Protein AF-A0A945HT74-F1 (afdb_monomer)

Mean predicted aligned error: 8.98 Å

Foldseek 3Di:
DDDDDDPPPPPPPPPPVQFDFAFQWDDDDAQDKDKDKDWDWDDPDPFKTKIKIWIKIKTFHDDDPFKTKIKMATPWIKMWMQGPNDTAIETLPDDPVRHDPRNVVVCVQCVVRRVKIWIWMAGRQLDIDTPDIPPDHPPNVVVVNPPSPGGTDPDTDGQQDKDWDWDADPNDIDIDIDGRHDDDPPPD

Nearest PDB structures (foldseek):
  8jyw-assembly1_A  TM=5.758E-01  e=4.323E+00  Trichoplax adhaerens
  1izn-assembly1_B  TM=3.746E-01  e=1.255E+00  Gallus gallus
  7dsa-assembly1_B  TM=3.299E-01  e=7.327E-01  Gallus gallus
  8xua-assembly2_D  TM=1.869E-01  e=7.014E+00  Vibrio harveyi
  8axl-assembly1_A  TM=2.339E-01  e=7.402E+00  Shigella flexneri

Structure (mmCIF, N/CA/C/O backbone):
data_AF-A0A945HT74-F1
#
_entry.id   AF-A0A945HT74-F1
#
loop_
_atom_site.group_PDB
_atom_site.id
_atom_site.type_symbol
_atom_site.label_atom_id
_atom_site.label_alt_id
_atom_site.label_comp_id
_atom_site.label_asym_id
_atom_site.label_entity_id
_atom_site.label_seq_id
_atom_site.pdbx_PDB_ins_code
_atom_site.Cartn_x
_atom_site.Cartn_y
_atom_site.Cartn_z
_atom_site.occupancy
_atom_site.B_iso_or_equiv
_atom_site.auth_seq_id
_atom_site.auth_comp_id
_atom_site.auth_asym_id
_atom_site.auth_atom_id
_atom_site.pdbx_PDB_model_num
ATOM 1 N N . MET A 1 1 ? -68.944 -34.086 20.004 1.00 37.31 1 MET A N 1
ATOM 2 C CA . MET A 1 1 ? -67.742 -34.567 19.289 1.00 37.31 1 MET A CA 1
ATOM 3 C C . MET A 1 1 ? -67.175 -33.409 18.486 1.00 37.31 1 MET A C 1
ATOM 5 O O . MET A 1 1 ? -67.959 -32.816 17.770 1.00 37.31 1 MET A O 1
ATOM 9 N N . LYS A 1 2 ? -65.861 -33.147 18.611 1.00 38.16 2 LYS A N 1
ATOM 10 C CA . LYS A 1 2 ? -64.926 -32.766 17.524 1.00 38.16 2 LYS A CA 1
ATOM 11 C C . LYS A 1 2 ? -65.360 -31.583 16.616 1.00 38.16 2 LYS A C 1
ATOM 13 O O . LYS A 1 2 ? -66.299 -31.730 15.861 1.00 38.16 2 LYS A O 1
ATOM 18 N N . LYS A 1 3 ? -64.675 -30.442 16.514 1.00 40.59 3 LYS A N 1
ATOM 19 C CA . LYS A 1 3 ? -63.269 -30.095 16.767 1.00 40.59 3 LYS A CA 1
ATOM 20 C C . LYS A 1 3 ? -63.119 -28.563 16.764 1.00 40.59 3 LYS A C 1
ATOM 22 O O . LYS A 1 3 ? -63.794 -27.875 16.008 1.00 40.59 3 LYS A O 1
ATOM 27 N N . LEU A 1 4 ? -62.176 -28.106 17.586 1.00 51.66 4 LEU A N 1
ATOM 28 C CA . LEU A 1 4 ? -61.439 -26.843 17.519 1.00 51.66 4 LEU A CA 1
ATOM 29 C C . LEU A 1 4 ? -61.101 -26.419 16.076 1.00 51.66 4 LEU A C 1
ATOM 31 O O . LEU A 1 4 ? -60.563 -27.239 15.334 1.00 51.66 4 LEU A O 1
ATOM 35 N N . VAL A 1 5 ? -61.231 -25.128 15.762 1.00 48.81 5 VAL A N 1
ATOM 36 C CA . VAL A 1 5 ? -60.270 -24.445 14.879 1.00 48.81 5 VAL A CA 1
ATOM 37 C C . VAL A 1 5 ? -59.901 -23.118 15.537 1.00 48.81 5 VAL A C 1
ATOM 39 O O . VAL A 1 5 ? -60.590 -22.111 15.412 1.00 48.81 5 VAL A O 1
ATOM 42 N N . LEU A 1 6 ? -58.829 -23.178 16.324 1.00 46.97 6 LEU A N 1
ATOM 43 C CA . LEU A 1 6 ? -58.144 -22.034 16.909 1.00 46.97 6 LEU A CA 1
ATOM 44 C C . LEU A 1 6 ? -57.333 -21.375 15.784 1.00 46.97 6 LEU A C 1
ATOM 46 O O . LEU A 1 6 ? -56.492 -22.033 15.170 1.00 46.97 6 LEU A O 1
ATOM 50 N N . PHE A 1 7 ? -57.599 -20.105 15.491 1.00 40.34 7 PHE A N 1
ATOM 51 C CA . PHE A 1 7 ? -56.846 -19.330 14.508 1.00 40.34 7 PHE A CA 1
ATOM 52 C C . PHE A 1 7 ? -55.477 -18.981 15.120 1.00 40.34 7 PHE A C 1
ATOM 54 O O . PHE A 1 7 ? -55.330 -17.985 15.823 1.00 40.34 7 PHE A O 1
ATOM 61 N N . PHE A 1 8 ? -54.482 -19.851 14.931 1.00 43.19 8 PHE A N 1
ATOM 62 C CA . PHE A 1 8 ? -53.093 -19.562 15.287 1.00 43.19 8 PHE A CA 1
ATOM 63 C C . PHE A 1 8 ? -52.530 -18.570 14.264 1.00 43.19 8 PHE A C 1
ATOM 65 O O . PHE A 1 8 ? -52.116 -18.949 13.170 1.00 43.19 8 PHE A O 1
ATOM 72 N N . LEU A 1 9 ? -52.523 -17.287 14.624 1.00 39.28 9 LEU A N 1
ATOM 73 C CA . LEU A 1 9 ? -51.720 -16.274 13.951 1.00 39.28 9 LEU A CA 1
ATOM 74 C C . LEU A 1 9 ? -50.247 -16.570 14.279 1.00 39.28 9 LEU A C 1
ATOM 76 O O . LEU A 1 9 ? -49.724 -16.134 15.303 1.00 39.28 9 LEU A O 1
ATOM 80 N N . VAL A 1 10 ? -49.591 -17.383 13.449 1.00 42.53 10 VAL A N 1
ATOM 81 C CA . VAL A 1 10 ? -48.144 -17.600 13.529 1.00 42.53 10 VAL A CA 1
ATOM 82 C C . VAL A 1 10 ? -47.480 -16.311 13.057 1.00 42.53 10 VAL A C 1
ATOM 84 O O . VAL A 1 10 ? -47.273 -16.099 11.866 1.00 42.53 10 VAL A O 1
ATOM 87 N N . ILE A 1 11 ? -47.178 -15.420 13.999 1.00 47.66 11 ILE A N 1
ATOM 88 C CA . ILE A 1 11 ? -46.214 -14.348 13.777 1.00 47.66 11 ILE A CA 1
ATOM 89 C C . ILE A 1 11 ? -44.865 -15.055 13.663 1.00 47.66 11 ILE A C 1
ATOM 91 O O . ILE A 1 11 ? -44.203 -15.329 14.662 1.00 47.66 11 ILE A O 1
ATOM 95 N N . SER A 1 12 ? -44.473 -15.416 12.442 1.00 48.34 12 SER A N 1
ATOM 96 C CA . SER A 1 12 ? -43.083 -15.733 12.145 1.00 48.34 12 SER A CA 1
ATOM 97 C C . SER A 1 12 ? -42.302 -14.437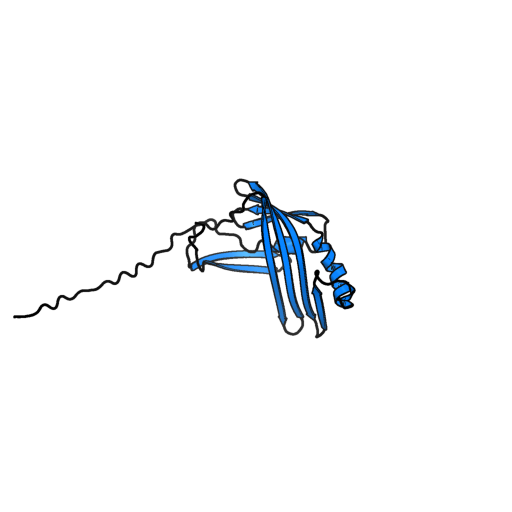 12.330 1.00 48.34 12 SER A C 1
ATOM 99 O O . SER A 1 12 ? -42.180 -13.628 11.408 1.00 48.34 12 SER A O 1
ATOM 101 N N . VAL A 1 13 ? -41.838 -14.204 13.558 1.00 48.16 13 VAL A N 1
ATOM 102 C CA . VAL A 1 13 ? -40.804 -13.219 13.838 1.00 48.16 13 VAL A CA 1
ATOM 103 C C . VAL A 1 13 ? -39.598 -13.707 13.053 1.00 48.16 13 VAL A C 1
ATOM 105 O O . VAL A 1 13 ? -38.878 -14.603 13.485 1.00 48.16 13 VAL A O 1
ATOM 108 N N . ASN A 1 14 ? -39.411 -13.162 11.853 1.00 43.56 14 ASN A N 1
ATOM 109 C CA . ASN A 1 14 ? -38.101 -13.158 11.239 1.00 43.56 14 ASN A CA 1
ATOM 110 C C . ASN A 1 14 ? -37.249 -12.358 12.218 1.00 43.56 14 ASN A C 1
ATOM 112 O O . ASN A 1 14 ? -37.288 -11.130 12.218 1.00 43.56 14 ASN A O 1
ATOM 116 N N . MET A 1 15 ? -36.556 -13.049 13.124 1.00 41.06 15 MET A N 1
ATOM 117 C CA . MET A 1 15 ? -35.441 -12.472 13.851 1.00 41.06 15 MET A CA 1
ATOM 118 C C . MET A 1 15 ? -34.372 -12.209 12.796 1.00 41.06 15 MET A C 1
ATOM 120 O O . MET A 1 15 ? -33.432 -12.979 12.626 1.00 41.06 15 MET A O 1
ATOM 124 N N . SER A 1 16 ? -34.555 -11.136 12.028 1.00 43.69 16 SER A N 1
ATOM 125 C CA . SER A 1 16 ? -33.459 -10.434 11.399 1.00 43.69 16 SER A CA 1
ATOM 126 C C . SER A 1 16 ? -32.566 -10.044 12.560 1.00 43.69 16 SER A C 1
ATOM 128 O O . SER A 1 16 ? -32.866 -9.094 13.283 1.00 43.69 16 SER A O 1
ATOM 130 N N . VAL A 1 17 ? -31.555 -10.868 12.825 1.00 51.81 17 VAL A N 1
ATOM 131 C CA . VAL A 1 17 ? -30.496 -10.567 13.777 1.00 51.81 17 VAL A CA 1
ATOM 132 C C . VAL A 1 17 ? -29.912 -9.264 13.255 1.00 51.81 17 VAL A C 1
ATOM 134 O O . VAL A 1 17 ? -29.219 -9.259 12.240 1.00 51.81 17 VAL A O 1
ATOM 137 N N . ALA A 1 18 ? -30.331 -8.139 13.833 1.00 56.50 18 ALA A N 1
ATOM 138 C CA . ALA A 1 18 ? -29.793 -6.844 13.479 1.00 56.50 18 ALA A CA 1
ATOM 139 C C . ALA A 1 18 ? -28.322 -6.935 13.856 1.00 56.50 18 ALA A C 1
ATOM 141 O O . ALA A 1 18 ? -27.992 -6.987 15.038 1.00 56.50 18 ALA A O 1
ATOM 142 N N . GLN A 1 19 ? -27.464 -7.104 12.851 1.00 63.03 19 GLN A N 1
ATOM 143 C CA . GLN A 1 19 ? -26.039 -7.211 13.082 1.00 63.03 19 GLN A CA 1
ATOM 144 C C . GLN A 1 19 ? -25.611 -5.950 13.827 1.00 63.03 19 GLN A C 1
ATOM 146 O O . GLN A 1 19 ? -25.895 -4.839 13.369 1.00 63.03 19 GLN A O 1
ATOM 151 N N . GLU A 1 20 ? -25.040 -6.142 15.018 1.00 77.44 20 GLU A N 1
ATOM 152 C CA . GLU A 1 20 ? -24.629 -5.049 15.892 1.00 77.44 20 GLU A CA 1
ATOM 153 C C . GLU A 1 20 ? -23.702 -4.107 15.123 1.00 77.44 20 GLU A C 1
ATOM 155 O O . GLU A 1 20 ? -22.895 -4.541 14.297 1.00 77.44 20 GLU A O 1
ATOM 160 N N . ALA A 1 21 ? -23.876 -2.805 15.343 1.00 88.69 21 ALA A N 1
ATOM 161 C CA . ALA A 1 21 ? -23.014 -1.813 14.726 1.00 88.69 21 ALA A CA 1
ATOM 162 C C . ALA A 1 21 ? -21.603 -1.932 15.320 1.00 88.69 21 ALA A C 1
ATOM 164 O O . ALA A 1 21 ? -21.455 -2.054 16.535 1.00 88.69 21 ALA A O 1
ATOM 165 N N . VAL A 1 22 ? -20.579 -1.868 14.472 1.00 91.19 22 VAL A N 1
ATOM 166 C CA . VAL A 1 22 ? -19.170 -2.024 14.862 1.00 91.19 22 VAL A CA 1
ATOM 167 C C . VAL A 1 22 ? -18.334 -0.845 14.383 1.00 91.19 22 VAL A C 1
ATOM 169 O O . VAL A 1 22 ? -18.656 -0.202 13.382 1.00 91.19 22 VAL A O 1
ATOM 172 N N . LEU A 1 23 ? -17.236 -0.567 15.081 1.00 93.12 23 LEU A N 1
ATOM 173 C CA . LEU A 1 23 ? -16.225 0.377 14.613 1.00 93.12 23 LEU A CA 1
ATOM 174 C C . LEU A 1 23 ? -15.276 -0.340 13.650 1.00 93.12 23 LEU A C 1
ATOM 176 O O . LEU A 1 23 ? -14.660 -1.334 14.018 1.00 93.12 23 LEU A O 1
ATOM 180 N N . LEU A 1 24 ? -15.135 0.178 12.430 1.00 91.50 24 LEU A N 1
ATOM 181 C CA . LEU A 1 24 ? -14.124 -0.306 11.490 1.00 91.50 24 LEU A CA 1
ATOM 182 C C . LEU A 1 24 ? -12.813 0.431 11.740 1.00 91.50 24 LEU A C 1
ATOM 184 O O . LEU A 1 24 ? -12.764 1.655 11.607 1.00 91.50 24 LEU A O 1
ATOM 188 N N . ARG A 1 25 ? -11.768 -0.298 12.121 1.00 92.38 25 ARG A N 1
ATOM 189 C CA . ARG A 1 25 ? -10.428 0.243 12.360 1.00 92.38 25 ARG A CA 1
ATOM 190 C C . ARG A 1 25 ? -9.387 -0.700 11.780 1.00 92.38 25 ARG A C 1
ATOM 192 O O . ARG A 1 25 ? -9.574 -1.916 11.805 1.00 92.38 25 ARG A O 1
ATOM 199 N N . LEU A 1 26 ? -8.286 -0.137 11.297 1.00 91.88 26 LEU A N 1
ATOM 200 C CA . LEU A 1 26 ? -7.065 -0.912 11.118 1.00 91.88 26 LEU A CA 1
ATOM 201 C C . LEU A 1 26 ? -6.592 -1.388 12.493 1.00 91.88 26 LEU A C 1
ATOM 203 O O . LEU A 1 26 ? -6.678 -0.648 13.470 1.00 91.88 26 LEU A O 1
ATOM 207 N N . ASN A 1 27 ? -6.118 -2.628 12.547 1.00 92.19 27 ASN A N 1
ATOM 208 C CA . ASN A 1 27 ? -5.603 -3.261 13.754 1.00 92.19 27 ASN A CA 1
ATOM 209 C C . ASN A 1 27 ? -4.281 -3.960 13.425 1.00 92.19 27 ASN A C 1
ATOM 211 O O . ASN A 1 27 ? -4.198 -5.186 13.395 1.00 92.19 27 ASN A O 1
ATOM 215 N N . TYR A 1 28 ? -3.276 -3.166 13.057 1.00 92.94 28 TYR A N 1
ATOM 216 C CA . TYR A 1 28 ? -1.972 -3.700 12.688 1.00 92.94 28 TYR A CA 1
ATOM 217 C C . TYR A 1 28 ? -1.153 -4.105 13.911 1.00 92.94 28 TYR A C 1
ATOM 219 O O . TYR A 1 28 ? -1.107 -3.397 14.919 1.00 92.94 28 TYR A O 1
ATOM 227 N N . GLU A 1 29 ? -0.472 -5.240 13.791 1.00 94.06 29 GLU A N 1
ATOM 228 C CA . GLU A 1 29 ? 0.400 -5.777 14.828 1.00 94.06 29 GLU A CA 1
ATOM 229 C C . GLU A 1 29 ? 1.825 -5.235 14.689 1.00 94.06 29 GLU A C 1
ATOM 231 O O . GLU A 1 29 ? 2.331 -5.005 13.590 1.00 94.06 29 GLU A O 1
ATOM 236 N N . ASN A 1 30 ? 2.501 -5.042 15.821 1.00 93.44 30 ASN A N 1
ATOM 237 C CA . ASN A 1 30 ? 3.865 -4.527 15.825 1.00 93.44 30 ASN A CA 1
ATOM 238 C C . ASN A 1 30 ? 4.852 -5.559 15.259 1.00 93.44 30 ASN A C 1
ATOM 240 O O . ASN A 1 30 ? 4.826 -6.718 15.672 1.00 93.44 30 ASN A O 1
ATOM 244 N N . ASN A 1 31 ? 5.765 -5.127 14.386 1.00 93.94 31 ASN A N 1
ATOM 245 C CA . ASN A 1 31 ? 6.705 -5.971 13.635 1.00 93.94 31 ASN A CA 1
ATOM 246 C C . ASN A 1 31 ? 6.042 -6.992 12.692 1.00 93.94 31 ASN A C 1
ATOM 248 O O . ASN A 1 31 ? 6.716 -7.899 12.199 1.00 93.94 31 ASN A O 1
ATOM 252 N N . ALA A 1 32 ? 4.738 -6.873 12.430 1.00 96.56 32 ALA A N 1
ATOM 253 C CA . ALA A 1 32 ? 4.084 -7.687 11.419 1.00 96.56 32 ALA A CA 1
ATOM 254 C C . ALA A 1 32 ? 4.408 -7.169 10.014 1.00 96.56 32 ALA A C 1
ATOM 256 O O . ALA A 1 32 ? 4.608 -5.971 9.796 1.00 96.56 32 ALA A O 1
ATOM 257 N N . THR A 1 33 ? 4.446 -8.092 9.056 1.00 96.62 33 THR A N 1
ATOM 258 C CA . THR A 1 33 ? 4.591 -7.782 7.632 1.00 96.62 33 THR A CA 1
ATOM 259 C C . THR A 1 33 ? 3.335 -8.215 6.895 1.00 96.62 33 THR A C 1
ATOM 261 O O . THR A 1 33 ? 2.888 -9.353 7.034 1.00 96.62 33 THR A O 1
ATOM 264 N N . TYR A 1 34 ? 2.779 -7.307 6.100 1.00 94.06 34 TYR A N 1
ATOM 265 C CA . TYR A 1 34 ? 1.585 -7.526 5.296 1.00 94.06 34 TYR A CA 1
ATOM 266 C C . TYR A 1 34 ? 1.949 -7.436 3.817 1.00 94.06 34 TYR A C 1
ATOM 268 O O . TYR A 1 34 ? 2.451 -6.412 3.351 1.00 94.06 34 TYR A O 1
ATOM 276 N N . SER A 1 35 ? 1.671 -8.499 3.066 1.00 94.12 35 SER A N 1
ATOM 277 C CA . SER A 1 35 ? 1.806 -8.490 1.610 1.00 94.12 35 SER A CA 1
ATOM 278 C C . SER A 1 35 ? 0.540 -7.920 0.980 1.00 94.12 35 SER A C 1
ATOM 280 O O . SER A 1 35 ? -0.569 -8.361 1.283 1.00 94.12 35 SER A O 1
ATOM 282 N N . THR A 1 36 ? 0.702 -6.955 0.083 1.00 89.56 36 THR A N 1
ATOM 283 C CA . THR A 1 36 ? -0.398 -6.327 -0.651 1.00 89.56 36 THR A CA 1
ATOM 284 C C . THR A 1 36 ? -0.151 -6.463 -2.141 1.00 89.56 36 THR A C 1
ATOM 286 O O . THR A 1 36 ? 0.960 -6.244 -2.609 1.00 89.56 36 THR A O 1
ATOM 289 N N . LYS A 1 37 ? -1.201 -6.789 -2.894 1.00 92.12 37 LYS A N 1
ATOM 290 C CA . LYS A 1 37 ? -1.187 -6.764 -4.354 1.00 92.12 37 LYS A CA 1
ATOM 291 C C . LYS A 1 37 ? -2.153 -5.698 -4.842 1.00 92.12 37 LYS A C 1
ATOM 293 O O . LYS A 1 37 ? -3.350 -5.779 -4.572 1.00 92.12 37 LYS A O 1
ATOM 298 N N . MET A 1 38 ? -1.635 -4.715 -5.563 1.00 88.88 38 MET A N 1
ATOM 299 C CA . MET A 1 38 ? -2.422 -3.677 -6.212 1.00 88.88 38 MET A CA 1
ATOM 300 C C . MET A 1 38 ? -2.487 -3.966 -7.707 1.00 88.88 38 MET A C 1
ATOM 302 O O . MET A 1 38 ? -1.455 -4.133 -8.350 1.00 88.88 38 MET A O 1
ATOM 306 N N . ILE A 1 39 ? -3.700 -4.023 -8.253 1.00 90.75 39 ILE A N 1
ATOM 307 C CA . ILE A 1 39 ? -3.940 -4.143 -9.692 1.00 90.75 39 ILE A CA 1
ATOM 308 C C . ILE A 1 39 ? -4.678 -2.884 -10.129 1.00 90.75 39 ILE A C 1
ATOM 310 O O . ILE A 1 39 ? -5.753 -2.581 -9.610 1.00 90.75 39 ILE A O 1
ATOM 314 N N . VAL A 1 40 ? -4.092 -2.149 -11.066 1.00 87.12 40 VAL A N 1
ATOM 315 C CA . VAL A 1 40 ? -4.675 -0.951 -11.666 1.00 87.12 40 VAL A CA 1
ATOM 316 C C . VAL A 1 40 ? -4.948 -1.255 -13.127 1.00 87.12 40 VAL A C 1
ATOM 318 O O . VAL A 1 40 ? -4.019 -1.495 -13.891 1.00 87.12 40 VAL A O 1
ATOM 321 N N . SER A 1 41 ? -6.219 -1.228 -13.512 1.00 90.44 41 SER A N 1
ATOM 322 C CA . SER A 1 41 ? -6.647 -1.361 -14.901 1.00 90.44 41 SER A CA 1
ATOM 323 C C . SER A 1 41 ? -7.282 -0.049 -15.345 1.00 90.44 41 SER A C 1
ATOM 325 O O . SER A 1 41 ? -8.144 0.497 -14.652 1.00 90.44 41 SER A O 1
ATOM 327 N N . GLN A 1 42 ? -6.813 0.487 -16.467 1.00 86.44 42 GLN A N 1
ATOM 328 C CA . GLN A 1 42 ? -7.299 1.724 -17.063 1.00 86.44 42 GLN A CA 1
ATOM 329 C C . GLN A 1 42 ? -7.590 1.503 -18.544 1.00 86.44 42 GLN A C 1
ATOM 331 O O . GLN A 1 42 ? -6.716 1.109 -19.312 1.00 86.44 42 GLN A O 1
ATOM 336 N N . GLU A 1 43 ? -8.817 1.819 -18.943 1.00 87.69 43 GLU A N 1
ATOM 337 C CA . GLU A 1 43 ? -9.296 1.731 -20.320 1.00 87.69 43 GLU A CA 1
ATOM 338 C C . GLU A 1 43 ? -9.693 3.135 -20.790 1.00 87.69 43 GLU A C 1
ATOM 340 O O . GLU A 1 43 ? -10.731 3.668 -20.395 1.00 87.69 43 GLU A O 1
ATOM 345 N N . MET A 1 44 ? -8.867 3.761 -21.633 1.00 84.31 44 MET A N 1
ATOM 346 C CA . MET A 1 44 ? -9.110 5.103 -22.183 1.00 84.31 44 MET A CA 1
ATOM 347 C C . MET A 1 44 ? -9.635 5.032 -23.627 1.00 84.31 44 MET A C 1
ATOM 349 O O . MET A 1 44 ? -9.221 5.784 -24.515 1.00 84.31 44 MET A O 1
ATOM 353 N N . GLY A 1 45 ? -10.570 4.110 -23.868 1.00 79.19 45 GLY A N 1
ATOM 354 C CA . GLY A 1 45 ? -11.160 3.862 -25.183 1.00 79.19 45 GLY A CA 1
ATOM 355 C C . GLY A 1 45 ? -10.164 3.260 -26.179 1.00 79.19 45 GLY A C 1
ATOM 356 O O . GLY A 1 45 ? -9.188 2.623 -25.805 1.00 79.19 45 GLY A O 1
ATOM 357 N N . ALA A 1 46 ? -10.390 3.474 -27.477 1.00 75.44 46 ALA A N 1
ATOM 358 C CA . ALA A 1 46 ? -9.609 2.823 -28.537 1.00 75.44 46 ALA A CA 1
ATOM 359 C C . ALA A 1 46 ? -8.127 3.257 -28.628 1.00 75.44 46 ALA A C 1
ATOM 361 O O . ALA A 1 46 ? -7.390 2.718 -29.451 1.00 75.44 46 ALA A O 1
ATOM 362 N N . MET A 1 47 ? -7.693 4.253 -27.847 1.00 77.31 47 MET A N 1
ATOM 363 C CA . MET A 1 47 ? -6.339 4.811 -27.948 1.00 77.31 47 MET A CA 1
ATOM 364 C C . MET A 1 47 ? -5.338 4.184 -26.979 1.00 77.31 47 MET A C 1
ATOM 366 O O . MET A 1 47 ? -4.156 4.096 -27.326 1.00 77.31 47 MET A O 1
ATOM 370 N N . MET A 1 48 ? -5.787 3.782 -25.787 1.00 86.94 48 MET A N 1
ATOM 371 C CA . MET A 1 48 ? -4.907 3.280 -24.739 1.00 86.94 48 MET A CA 1
ATOM 372 C C . MET A 1 48 ? -5.651 2.361 -23.772 1.00 86.94 48 MET A C 1
ATOM 374 O O . MET A 1 48 ? -6.685 2.750 -23.227 1.00 86.94 48 MET A O 1
ATOM 378 N N . SER A 1 49 ? -5.063 1.201 -23.507 1.00 92.56 49 SER A N 1
ATOM 379 C CA . SER A 1 49 ? -5.355 0.406 -22.318 1.00 92.56 49 SER A CA 1
ATOM 380 C C . SER A 1 49 ? -4.074 0.162 -21.533 1.00 92.56 49 SER A C 1
ATOM 382 O O . SER A 1 49 ? -2.983 0.093 -22.109 1.00 92.56 49 SER A O 1
ATOM 384 N N . MET A 1 50 ? -4.196 0.079 -20.214 1.00 92.75 50 MET A N 1
ATOM 385 C CA . MET A 1 50 ? -3.084 -0.191 -19.316 1.00 92.75 50 MET A CA 1
ATOM 386 C C . MET A 1 50 ? -3.545 -1.094 -18.180 1.00 92.75 50 MET A C 1
ATOM 388 O O . MET A 1 50 ? -4.505 -0.781 -17.479 1.00 92.75 50 MET A O 1
ATOM 392 N N . GLU A 1 51 ? -2.812 -2.174 -17.958 1.00 93.81 51 GLU A N 1
ATOM 393 C CA . GLU A 1 51 ? -2.893 -2.989 -16.758 1.00 93.81 51 GLU A CA 1
ATOM 394 C C . GLU A 1 51 ? -1.548 -2.934 -16.038 1.00 93.81 51 GLU A C 1
ATOM 396 O O . GLU A 1 51 ? -0.494 -3.157 -16.630 1.00 93.81 51 GLU A O 1
ATOM 401 N N . MET A 1 52 ? -1.574 -2.619 -14.749 1.00 92.81 52 MET A N 1
ATOM 402 C CA . MET A 1 52 ? -0.398 -2.564 -13.895 1.00 92.81 52 MET A CA 1
ATOM 403 C C . MET A 1 52 ? -0.642 -3.415 -12.655 1.00 92.81 52 MET A C 1
ATOM 405 O O . MET A 1 52 ? -1.666 -3.263 -11.992 1.00 92.81 52 MET A O 1
ATOM 409 N N . SER A 1 53 ? 0.309 -4.282 -12.316 1.00 94.69 53 SER A N 1
ATOM 410 C CA . SER A 1 53 ? 0.313 -5.042 -11.067 1.00 94.69 53 SER A CA 1
ATOM 411 C C . SER A 1 53 ? 1.526 -4.645 -10.243 1.00 94.69 53 SER A C 1
ATOM 413 O O . SER A 1 53 ? 2.647 -4.619 -10.749 1.00 94.69 53 SER A O 1
ATOM 415 N N . MET A 1 54 ? 1.307 -4.368 -8.965 1.00 93.75 54 MET A N 1
ATOM 416 C CA . MET A 1 54 ? 2.348 -4.041 -7.998 1.00 93.75 54 MET A CA 1
ATOM 417 C C . MET A 1 54 ? 2.154 -4.911 -6.764 1.00 93.75 54 MET A C 1
ATOM 419 O O . MET A 1 54 ? 1.153 -4.782 -6.058 1.00 93.75 54 MET A O 1
ATOM 423 N N . ASP A 1 55 ? 3.115 -5.788 -6.513 1.00 95.31 55 ASP A N 1
ATOM 424 C CA . ASP A 1 55 ? 3.202 -6.534 -5.268 1.00 95.31 55 ASP A CA 1
ATOM 425 C C . ASP A 1 55 ? 4.092 -5.739 -4.308 1.00 95.31 55 ASP A C 1
ATOM 427 O O . ASP A 1 55 ? 5.154 -5.231 -4.683 1.00 95.31 55 ASP A O 1
ATOM 431 N N . MET A 1 56 ? 3.631 -5.595 -3.072 1.00 94.69 56 MET A N 1
ATOM 432 C CA . MET A 1 56 ? 4.250 -4.783 -2.035 1.00 94.69 56 MET A CA 1
ATOM 433 C C . MET A 1 56 ? 4.318 -5.557 -0.725 1.00 94.69 56 MET A C 1
ATOM 435 O O . MET A 1 56 ? 3.427 -6.345 -0.406 1.00 94.69 56 MET A O 1
ATOM 439 N N . GLU A 1 57 ? 5.338 -5.270 0.070 1.00 96.06 57 GLU A N 1
ATOM 440 C CA . GLU A 1 57 ? 5.436 -5.693 1.463 1.00 96.06 57 GLU A CA 1
ATOM 441 C C . GLU A 1 57 ? 5.468 -4.462 2.358 1.00 96.06 57 GLU A C 1
ATOM 443 O O . GLU A 1 57 ? 6.319 -3.589 2.184 1.00 96.06 57 GLU A O 1
ATOM 448 N N . MET A 1 58 ? 4.536 -4.404 3.307 1.00 95.06 58 MET A N 1
ATOM 449 C CA . MET A 1 58 ? 4.460 -3.370 4.331 1.00 95.06 58 MET A CA 1
ATOM 450 C C . MET A 1 58 ? 4.828 -3.971 5.687 1.00 95.06 58 MET A C 1
ATOM 452 O O . MET A 1 58 ? 4.103 -4.808 6.220 1.00 95.06 58 MET A O 1
ATOM 456 N N . GLU A 1 59 ? 5.932 -3.512 6.258 1.00 97.19 59 GLU A N 1
ATOM 457 C CA . GLU A 1 59 ? 6.376 -3.820 7.614 1.00 97.19 59 GLU A CA 1
ATOM 458 C C . GLU A 1 59 ? 5.873 -2.739 8.579 1.00 97.19 59 GLU A C 1
ATOM 460 O O . GLU A 1 59 ? 6.048 -1.545 8.328 1.00 97.19 59 GLU A O 1
ATOM 465 N N . VAL A 1 60 ? 5.272 -3.142 9.697 1.00 97.25 60 VAL A N 1
ATOM 466 C CA . VAL A 1 60 ? 4.870 -2.233 10.779 1.00 97.25 60 VAL A CA 1
ATOM 467 C C . VAL A 1 60 ? 6.027 -2.102 11.755 1.00 97.25 60 VAL A C 1
ATOM 469 O O . VAL A 1 60 ? 6.321 -3.026 12.508 1.00 97.25 60 VAL A O 1
ATOM 472 N N . THR A 1 61 ? 6.686 -0.950 11.756 1.00 97.31 61 THR A N 1
ATOM 473 C CA . THR A 1 61 ? 7.897 -0.716 12.555 1.00 97.31 61 THR A CA 1
ATOM 474 C C . THR A 1 61 ? 7.587 -0.203 13.959 1.00 97.31 61 THR A C 1
ATOM 476 O O . THR A 1 61 ? 8.399 -0.372 14.870 1.00 97.31 61 THR A O 1
ATOM 479 N N . ALA A 1 62 ? 6.418 0.416 14.157 1.00 96.94 62 ALA A N 1
ATOM 480 C CA . ALA A 1 62 ? 5.930 0.791 15.477 1.00 96.94 62 ALA A CA 1
ATOM 481 C C . ALA A 1 62 ? 4.402 0.896 15.518 1.00 96.94 62 ALA A C 1
ATOM 483 O O . ALA A 1 62 ? 3.786 1.523 14.657 1.00 96.94 62 ALA A O 1
ATOM 484 N N . VAL A 1 63 ? 3.802 0.377 16.591 1.00 95.38 63 VAL A N 1
ATOM 485 C CA . VAL A 1 63 ? 2.406 0.646 16.959 1.00 95.38 63 VAL A CA 1
ATOM 486 C C . VAL A 1 63 ? 2.381 1.734 18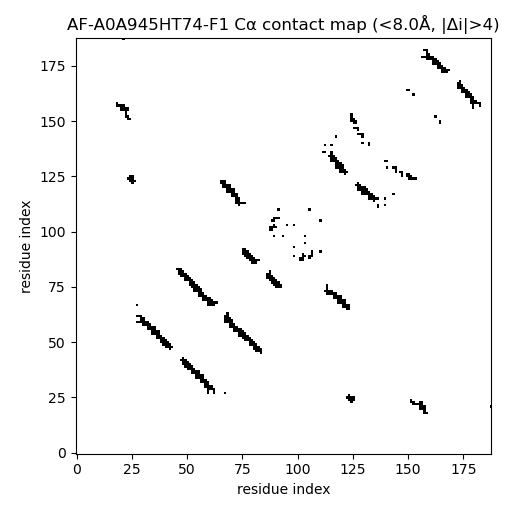.031 1.00 95.38 63 VAL A 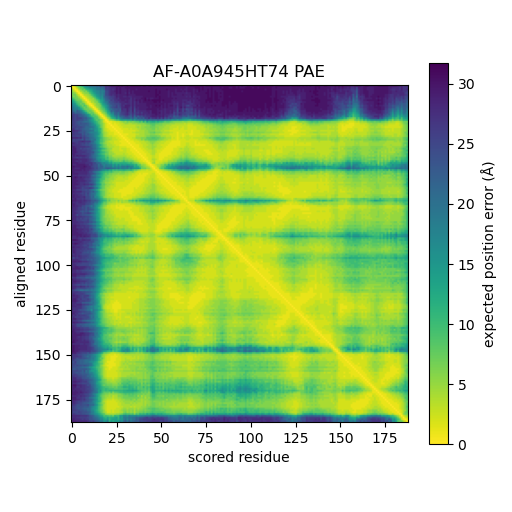C 1
ATOM 488 O O . VAL A 1 63 ? 2.926 1.568 19.123 1.00 95.38 63 VAL A O 1
ATOM 491 N N . LYS A 1 64 ? 1.744 2.858 17.715 1.00 92.50 64 LYS A N 1
ATOM 492 C CA . LYS A 1 64 ? 1.433 3.961 18.631 1.00 92.50 64 LYS A CA 1
ATOM 493 C C . LYS A 1 64 ? -0.080 3.979 18.854 1.00 92.50 64 LYS A C 1
ATOM 495 O O . LYS A 1 64 ? -0.818 3.352 18.108 1.00 92.50 64 LYS A O 1
ATOM 500 N N . ASN A 1 65 ? -0.544 4.727 19.855 1.00 87.94 65 ASN A N 1
ATOM 501 C CA . ASN A 1 65 ? -1.944 4.697 20.301 1.00 87.94 65 ASN A CA 1
ATOM 502 C C . ASN A 1 65 ? -2.979 4.712 19.155 1.00 87.94 65 ASN A C 1
ATOM 504 O O . ASN A 1 65 ? -3.829 3.836 19.088 1.00 87.94 65 ASN A O 1
ATOM 508 N N . GLU A 1 66 ? -2.877 5.674 18.235 1.00 90.62 66 GLU A N 1
ATOM 509 C CA . GLU A 1 66 ? -3.814 5.811 17.106 1.00 90.62 66 GLU A CA 1
ATOM 510 C C . GLU A 1 66 ? -3.134 5.720 15.734 1.00 90.62 66 GLU A C 1
ATOM 512 O O . GLU A 1 66 ? -3.785 5.961 14.719 1.00 90.62 66 GLU A O 1
ATOM 517 N N . ASN A 1 67 ? -1.840 5.385 15.697 1.00 94.56 67 ASN A N 1
ATOM 518 C CA . ASN A 1 67 ? -1.026 5.445 14.487 1.00 94.56 67 ASN A CA 1
ATOM 519 C C . ASN A 1 67 ? -0.028 4.291 14.397 1.00 94.56 67 ASN A C 1
ATOM 521 O O . ASN A 1 67 ? 0.480 3.805 15.405 1.00 94.56 67 ASN A O 1
ATOM 525 N N . TYR A 1 68 ? 0.336 3.951 13.173 1.00 95.56 68 TYR A N 1
ATOM 526 C CA . TYR A 1 68 ? 1.315 2.943 12.817 1.00 95.56 68 TYR A CA 1
ATOM 527 C C . TYR A 1 68 ? 2.436 3.606 12.031 1.00 95.56 68 TYR A C 1
ATOM 529 O O . TYR A 1 68 ? 2.171 4.292 11.045 1.00 95.56 68 TYR A O 1
ATOM 537 N N . ASP A 1 69 ? 3.679 3.399 12.448 1.00 96.81 69 ASP A N 1
ATOM 538 C CA . ASP A 1 69 ? 4.814 3.673 11.575 1.00 96.81 69 ASP A CA 1
ATOM 539 C C . ASP A 1 69 ? 5.048 2.435 10.714 1.00 96.81 69 ASP A C 1
ATOM 541 O O . ASP A 1 69 ? 5.030 1.303 11.207 1.00 96.81 69 ASP A O 1
ATOM 545 N N . THR A 1 70 ? 5.235 2.651 9.419 1.00 95.69 70 THR A N 1
ATOM 546 C CA . THR A 1 70 ? 5.342 1.577 8.436 1.00 95.69 70 THR A CA 1
ATOM 547 C C . THR A 1 70 ? 6.488 1.826 7.474 1.00 95.69 70 THR A C 1
ATOM 549 O O . THR A 1 70 ? 6.883 2.967 7.213 1.00 95.69 70 THR A O 1
ATOM 552 N N . LYS A 1 71 ? 7.005 0.729 6.934 1.00 95.94 71 LYS A N 1
ATOM 553 C CA . LYS A 1 71 ? 7.997 0.693 5.872 1.00 95.94 71 LYS A CA 1
ATOM 554 C C . LYS A 1 71 ? 7.465 -0.201 4.762 1.00 95.94 71 LYS A C 1
ATOM 556 O O . LYS A 1 71 ? 7.272 -1.392 4.977 1.00 95.94 71 LYS A O 1
ATOM 561 N N . THR A 1 72 ? 7.263 0.365 3.582 1.00 95.50 72 THR A N 1
ATOM 562 C CA . THR A 1 72 ? 6.731 -0.354 2.422 1.00 95.50 72 THR A CA 1
ATOM 563 C C . THR A 1 72 ? 7.785 -0.467 1.331 1.00 95.50 72 THR A C 1
ATOM 565 O O . THR A 1 72 ? 8.526 0.484 1.076 1.00 95.50 72 THR A O 1
ATOM 568 N N . LYS A 1 73 ? 7.852 -1.630 0.682 1.00 95.88 73 LYS A N 1
ATOM 569 C CA . LYS A 1 73 ? 8.692 -1.879 -0.494 1.00 95.88 73 LYS A CA 1
ATOM 570 C C . LYS A 1 73 ? 7.886 -2.546 -1.593 1.00 95.88 73 LYS A C 1
ATOM 572 O O . LYS A 1 73 ? 7.036 -3.385 -1.303 1.00 95.88 73 LYS A O 1
ATOM 577 N N . PHE A 1 74 ? 8.209 -2.237 -2.843 1.00 95.12 74 PHE A N 1
ATOM 578 C CA . PHE A 1 74 ? 7.731 -3.012 -3.984 1.00 95.12 74 PHE A CA 1
ATOM 579 C C . PHE A 1 74 ? 8.576 -4.279 -4.126 1.00 95.12 74 PHE A C 1
ATOM 581 O O . PHE A 1 74 ? 9.803 -4.213 -4.144 1.00 95.12 74 PHE A O 1
ATOM 588 N N . THR A 1 75 ? 7.928 -5.434 -4.229 1.00 96.25 75 THR A N 1
ATOM 589 C CA . THR A 1 75 ? 8.595 -6.732 -4.406 1.00 96.25 75 THR A CA 1
ATOM 590 C C . THR A 1 75 ? 8.490 -7.236 -5.838 1.00 96.25 75 THR A C 1
ATOM 592 O O . THR A 1 75 ? 9.410 -7.888 -6.334 1.00 96.25 75 THR A O 1
ATOM 595 N N . LYS A 1 76 ? 7.400 -6.898 -6.534 1.00 96.25 76 LYS A N 1
ATOM 596 C CA . LYS A 1 76 ? 7.217 -7.194 -7.955 1.00 96.25 76 LYS A CA 1
ATOM 597 C C . LYS A 1 76 ? 6.411 -6.093 -8.632 1.00 96.25 76 LYS A C 1
ATOM 599 O O . LYS A 1 76 ? 5.472 -5.554 -8.056 1.00 96.25 76 LYS A O 1
ATOM 604 N N . MET A 1 77 ? 6.754 -5.789 -9.879 1.00 95.19 77 MET A N 1
ATOM 605 C CA . MET A 1 77 ? 5.982 -4.893 -10.732 1.00 95.19 77 MET A CA 1
ATOM 606 C C . MET A 1 77 ? 5.820 -5.502 -12.120 1.00 95.19 77 MET A C 1
ATOM 608 O O . MET A 1 77 ? 6.781 -6.013 -12.696 1.00 95.19 77 MET A O 1
ATOM 612 N N . SER A 1 78 ? 4.620 -5.411 -12.679 1.00 95.31 78 SER A N 1
ATOM 613 C CA . SER A 1 78 ? 4.372 -5.695 -14.088 1.00 95.31 78 SER A CA 1
ATOM 614 C C . SER A 1 78 ? 3.444 -4.654 -14.694 1.00 95.31 78 SER A C 1
ATOM 616 O O . SER A 1 78 ? 2.613 -4.064 -14.004 1.00 95.31 78 SER A O 1
ATOM 618 N N . MET A 1 79 ? 3.602 -4.422 -15.989 1.00 94.56 79 MET A N 1
ATOM 619 C CA . MET A 1 79 ? 2.772 -3.515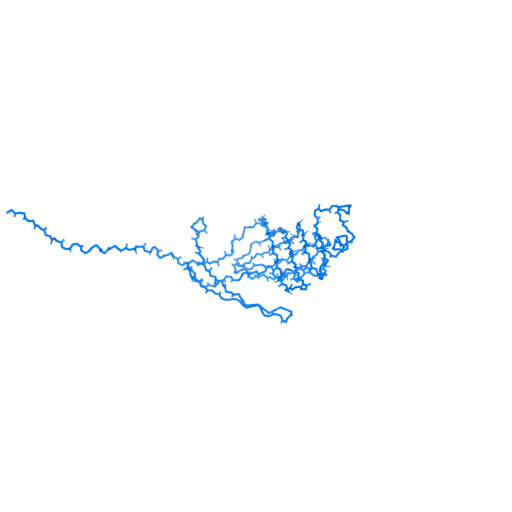 -16.763 1.00 94.56 79 MET A CA 1
ATOM 620 C C . MET A 1 79 ? 2.552 -4.096 -18.153 1.00 94.56 79 MET A C 1
ATOM 622 O O . MET A 1 79 ? 3.497 -4.545 -18.798 1.00 94.56 79 MET A O 1
ATOM 626 N N . GLU A 1 80 ? 1.318 -4.022 -18.623 1.00 93.81 80 GLU A N 1
ATOM 627 C CA . GLU A 1 80 ? 0.952 -4.210 -20.017 1.00 93.81 80 GLU A CA 1
ATOM 628 C C . GLU A 1 80 ? 0.216 -2.959 -20.480 1.00 93.81 80 GLU A C 1
ATOM 630 O O . GLU A 1 80 ? -0.748 -2.523 -19.857 1.00 93.81 80 GLU A O 1
ATOM 635 N N . MET A 1 81 ? 0.691 -2.349 -21.559 1.00 93.00 81 MET A N 1
ATOM 636 C CA . MET A 1 81 ? 0.082 -1.161 -22.137 1.00 93.00 81 MET A CA 1
ATOM 637 C C . MET A 1 81 ? -0.096 -1.367 -23.634 1.00 93.00 81 MET A C 1
ATOM 639 O O . MET A 1 81 ? 0.871 -1.609 -24.356 1.00 93.00 81 MET A O 1
ATOM 643 N N . LEU A 1 82 ? -1.327 -1.221 -24.113 1.00 91.38 82 LEU A N 1
ATOM 644 C CA . LEU A 1 82 ? -1.631 -1.171 -25.535 1.00 91.38 82 LEU A CA 1
ATOM 645 C C . LEU A 1 82 ? -1.841 0.288 -25.924 1.00 91.38 82 LEU A C 1
ATOM 647 O O . LEU A 1 82 ? -2.809 0.904 -25.493 1.00 91.38 82 LEU A O 1
ATOM 651 N N . GLN A 1 83 ? -0.963 0.843 -26.756 1.00 89.31 83 GLN A N 1
ATOM 652 C CA . GLN A 1 83 ? -1.085 2.219 -27.238 1.00 89.31 83 GLN A CA 1
ATOM 653 C C . GLN A 1 83 ? -1.002 2.255 -28.762 1.00 89.31 83 GLN A C 1
ATOM 655 O O . GLN A 1 83 ? 0.009 1.873 -29.354 1.00 89.31 83 GLN A O 1
ATOM 660 N N . GLY A 1 84 ? -2.077 2.707 -29.417 1.00 85.50 84 GLY A N 1
ATOM 661 C CA . GLY A 1 84 ? -2.121 2.807 -30.882 1.00 85.50 84 GLY A CA 1
ATOM 662 C C . GLY A 1 84 ? -1.841 1.482 -31.607 1.00 85.50 84 GLY A C 1
ATOM 663 O O . GLY A 1 84 ? -1.231 1.486 -32.672 1.00 85.50 84 GLY A O 1
ATOM 664 N N . GLY A 1 85 ? -2.234 0.351 -31.010 1.00 83.88 85 GLY A N 1
ATOM 665 C CA . GLY A 1 85 ? -1.993 -0.996 -31.541 1.00 83.88 85 GLY A CA 1
ATOM 666 C C . GLY A 1 85 ? -0.623 -1.600 -31.209 1.00 83.88 85 GLY A C 1
ATOM 667 O O . GLY A 1 85 ? -0.403 -2.768 -31.519 1.00 83.88 85 GLY A O 1
ATOM 668 N N . ASN A 1 86 ? 0.278 -0.857 -30.556 1.00 88.25 86 ASN A N 1
ATOM 669 C CA . ASN A 1 86 ? 1.554 -1.387 -30.075 1.00 88.25 86 ASN A CA 1
ATOM 670 C C . ASN A 1 86 ? 1.410 -1.873 -28.634 1.00 88.25 86 ASN A C 1
ATOM 672 O O . ASN A 1 86 ? 1.034 -1.094 -27.756 1.00 88.25 86 ASN A O 1
ATOM 676 N N . LEU A 1 87 ? 1.725 -3.147 -28.402 1.00 88.88 87 LEU A N 1
ATOM 677 C CA . LEU A 1 87 ? 1.811 -3.712 -27.061 1.00 88.88 87 LEU A CA 1
ATOM 678 C C . LEU A 1 87 ? 3.197 -3.429 -26.484 1.00 88.88 87 LEU A C 1
ATOM 680 O O . LEU A 1 87 ? 4.216 -3.759 -27.087 1.00 88.88 87 LEU A O 1
ATOM 684 N N . MET A 1 88 ? 3.216 -2.838 -25.301 1.00 91.81 88 MET A N 1
ATOM 685 C CA . MET A 1 88 ? 4.407 -2.622 -24.501 1.00 91.81 88 MET A CA 1
ATOM 686 C C . MET A 1 88 ? 4.234 -3.394 -23.201 1.00 91.81 88 MET A C 1
ATOM 688 O O . MET A 1 88 ? 3.187 -3.290 -22.564 1.00 91.81 88 MET A O 1
ATOM 692 N N . SER A 1 89 ? 5.232 -4.189 -22.823 1.00 93.00 89 SER A N 1
ATOM 693 C CA . SER A 1 89 ? 5.128 -5.050 -21.648 1.00 93.00 89 SER A CA 1
ATOM 694 C C . SER A 1 89 ? 6.395 -5.023 -20.807 1.00 93.00 89 SER A C 1
ATOM 696 O O . SER A 1 89 ? 7.511 -4.956 -21.323 1.00 93.00 89 SER A O 1
ATOM 698 N N . PHE A 1 90 ? 6.211 -5.093 -19.495 1.00 94.50 90 PHE A N 1
ATOM 699 C CA . PHE A 1 90 ? 7.274 -5.168 -18.508 1.00 94.50 90 PHE A CA 1
ATOM 700 C C . PHE A 1 90 ? 6.864 -6.118 -17.383 1.00 94.50 90 PHE A C 1
ATOM 702 O O . PHE A 1 90 ? 5.738 -6.068 -16.899 1.00 94.50 90 PHE A O 1
ATOM 709 N N . ASP A 1 91 ? 7.790 -6.970 -16.948 1.00 95.19 91 ASP A N 1
ATOM 710 C CA . ASP A 1 91 ? 7.662 -7.775 -15.732 1.00 95.19 91 ASP A CA 1
ATOM 711 C C . ASP A 1 91 ? 9.028 -7.793 -15.039 1.00 95.19 91 ASP A C 1
ATOM 713 O O . ASP A 1 91 ? 10.022 -8.236 -15.617 1.00 95.19 91 ASP A O 1
ATOM 717 N N . SER A 1 92 ? 9.081 -7.308 -13.798 1.00 95.62 92 SER A N 1
ATOM 718 C CA . SER A 1 92 ? 10.316 -7.201 -13.021 1.00 95.62 92 SER A CA 1
ATOM 719 C C . SER A 1 92 ? 10.956 -8.543 -12.668 1.00 95.62 92 SER A C 1
ATOM 721 O O . SER A 1 92 ? 12.121 -8.573 -12.283 1.00 95.62 92 SER A O 1
ATOM 723 N N . SER A 1 93 ? 10.213 -9.647 -12.778 1.00 94.31 93 SER A N 1
ATOM 724 C CA . SER A 1 93 ? 10.730 -11.000 -12.560 1.00 94.31 93 SER A CA 1
ATOM 725 C C . SER A 1 93 ? 11.447 -11.587 -13.779 1.00 94.31 93 SER A C 1
ATOM 727 O O . SER A 1 93 ? 12.110 -12.612 -13.643 1.00 94.31 93 SER A O 1
ATOM 729 N N . LYS A 1 94 ? 11.358 -10.939 -14.951 1.00 94.12 94 LYS A N 1
ATOM 730 C CA . LYS A 1 94 ? 12.059 -11.363 -16.169 1.00 94.12 94 LYS A CA 1
ATOM 731 C C . LYS A 1 94 ? 13.497 -10.843 -16.207 1.00 94.12 94 LYS A C 1
ATOM 733 O O . LYS A 1 94 ? 13.789 -9.693 -15.853 1.00 94.12 94 LYS A O 1
ATOM 738 N N . SER A 1 95 ? 14.403 -11.693 -16.681 1.00 92.94 95 SER A N 1
ATOM 739 C CA . SER A 1 95 ? 15.776 -11.300 -16.999 1.00 92.94 95 SER A CA 1
ATOM 740 C C . SER A 1 95 ? 15.825 -10.396 -18.238 1.00 92.94 95 SER A C 1
ATOM 742 O O . SER A 1 95 ? 14.866 -10.313 -19.005 1.00 92.94 95 SER A O 1
ATOM 744 N N . ASP A 1 96 ? 16.944 -9.700 -18.453 1.00 89.88 96 ASP A N 1
ATOM 745 C CA . ASP A 1 96 ? 17.084 -8.795 -19.604 1.00 89.88 96 ASP A CA 1
ATOM 746 C C . ASP A 1 96 ? 16.947 -9.530 -20.943 1.00 89.88 96 ASP A C 1
ATOM 748 O O . ASP A 1 96 ? 16.426 -8.964 -21.898 1.00 89.88 96 ASP A O 1
ATOM 752 N N . ASP A 1 97 ? 17.370 -10.789 -21.027 1.00 93.31 97 ASP A N 1
ATOM 753 C CA . ASP A 1 97 ? 17.292 -11.577 -22.263 1.00 93.31 97 ASP A CA 1
ATOM 754 C C . ASP A 1 97 ? 15.858 -12.016 -22.604 1.00 93.31 97 ASP A C 1
ATOM 756 O O . ASP A 1 97 ? 15.562 -12.333 -23.754 1.00 93.31 97 ASP A O 1
ATOM 760 N N . GLU A 1 98 ? 14.954 -11.983 -21.623 1.00 92.62 98 GLU A N 1
ATOM 761 C CA . GLU A 1 98 ? 13.529 -12.296 -21.779 1.00 92.62 98 GLU A CA 1
ATOM 762 C C . GLU A 1 98 ? 12.677 -11.062 -22.114 1.00 92.62 98 GLU A C 1
ATOM 764 O O . GLU A 1 98 ? 11.474 -11.185 -22.361 1.00 92.62 98 GLU A O 1
ATOM 769 N N . LEU A 1 99 ? 13.281 -9.870 -22.104 1.00 91.38 99 LEU A N 1
ATOM 770 C CA . LEU A 1 99 ? 12.619 -8.611 -22.424 1.00 91.38 99 LEU A CA 1
ATOM 771 C C . LEU A 1 99 ? 12.959 -8.167 -23.848 1.00 91.38 99 LEU A C 1
ATOM 773 O O . LEU A 1 99 ? 14.122 -8.142 -24.263 1.00 91.38 99 LEU A O 1
ATOM 777 N N . ASP A 1 100 ? 11.934 -7.748 -24.588 1.00 91.75 100 ASP A N 1
ATOM 778 C CA . ASP A 1 100 ? 12.130 -7.058 -25.859 1.00 91.75 100 ASP A CA 1
ATOM 779 C C . ASP A 1 100 ? 12.713 -5.645 -25.646 1.00 91.75 100 ASP A C 1
ATOM 781 O O . ASP A 1 100 ? 12.943 -5.189 -24.520 1.00 91.75 100 ASP A O 1
ATOM 785 N N . ALA A 1 101 ? 12.994 -4.931 -26.738 1.00 91.38 101 ALA A N 1
ATOM 786 C CA . ALA A 1 101 ? 13.578 -3.592 -26.664 1.00 91.38 101 ALA A CA 1
ATOM 787 C C . ALA A 1 101 ? 12.719 -2.608 -25.843 1.00 91.38 101 ALA A C 1
ATOM 789 O O . ALA A 1 101 ? 13.260 -1.773 -25.115 1.00 91.38 101 ALA A O 1
ATOM 790 N N . THR A 1 102 ? 11.395 -2.729 -25.921 1.00 90.19 102 THR A N 1
ATOM 791 C CA . THR A 1 102 ? 10.455 -1.870 -25.200 1.00 90.19 102 THR A CA 1
ATOM 792 C C . THR A 1 102 ? 10.383 -2.251 -23.724 1.00 90.19 102 THR A C 1
ATOM 794 O O . THR A 1 102 ? 10.418 -1.376 -22.862 1.00 90.19 102 THR A O 1
ATOM 797 N N . GLY A 1 103 ? 10.378 -3.547 -23.411 1.00 92.25 103 GLY A N 1
ATOM 798 C CA . GLY A 1 103 ? 10.428 -4.055 -22.043 1.00 92.25 103 GLY A CA 1
ATOM 799 C C . GLY A 1 103 ? 11.722 -3.676 -21.327 1.00 92.25 103 GLY A C 1
ATOM 800 O O . GLY A 1 103 ? 11.687 -3.301 -20.155 1.00 92.25 103 GLY A O 1
ATOM 801 N N . LYS A 1 104 ? 12.862 -3.662 -22.033 1.00 93.56 104 LYS A N 1
ATOM 802 C CA . LYS A 1 104 ? 14.135 -3.134 -21.506 1.00 93.56 104 LYS A CA 1
ATOM 803 C C . LYS A 1 104 ? 14.046 -1.643 -21.192 1.00 93.56 104 LYS A C 1
ATOM 805 O O . LYS A 1 104 ? 14.492 -1.214 -20.131 1.00 93.56 104 LYS A O 1
ATOM 810 N N . MET A 1 105 ? 13.431 -0.862 -22.080 1.00 91.44 105 MET A N 1
ATOM 811 C CA . MET A 1 105 ? 13.216 0.570 -21.860 1.00 91.44 105 MET A CA 1
ATOM 812 C C . MET A 1 105 ? 12.314 0.831 -20.645 1.00 91.44 105 MET A C 1
ATOM 814 O O . MET A 1 105 ? 12.634 1.683 -19.816 1.00 91.44 105 MET A O 1
ATOM 818 N N . MET A 1 106 ? 11.228 0.069 -20.496 1.00 91.25 106 MET A N 1
ATOM 819 C CA . MET A 1 106 ? 10.350 0.141 -19.325 1.00 91.25 106 MET A CA 1
ATOM 820 C C . MET A 1 106 ? 11.076 -0.270 -18.043 1.00 91.25 106 MET A C 1
ATOM 822 O O . MET A 1 106 ? 10.955 0.416 -17.031 1.00 91.25 106 MET A O 1
ATOM 826 N N . LYS A 1 107 ? 11.901 -1.322 -18.089 1.00 91.75 107 LYS A N 1
ATOM 827 C CA . LYS A 1 107 ? 12.728 -1.745 -16.952 1.00 91.75 107 LYS A CA 1
ATOM 828 C C . LYS A 1 107 ? 13.658 -0.635 -16.471 1.00 91.75 107 LYS A C 1
ATOM 830 O O . LYS A 1 107 ? 13.796 -0.455 -15.268 1.00 91.75 107 LYS A O 1
ATOM 835 N N . THR A 1 108 ? 14.256 0.143 -17.373 1.00 90.75 108 THR A N 1
ATOM 836 C CA . THR A 1 108 ? 15.085 1.297 -16.984 1.00 90.75 108 THR A CA 1
ATOM 837 C C . THR A 1 108 ? 14.289 2.366 -16.230 1.00 90.75 108 THR A C 1
ATOM 839 O O . THR A 1 108 ? 14.836 3.009 -15.339 1.00 90.75 108 THR A O 1
ATOM 842 N N . GLN A 1 109 ? 13.009 2.557 -16.559 1.00 88.12 109 GLN A N 1
ATOM 843 C CA . GLN A 1 109 ? 12.162 3.565 -15.913 1.00 88.12 109 GLN A CA 1
ATOM 844 C C . GLN A 1 109 ? 11.545 3.071 -14.599 1.00 88.12 109 GLN A C 1
ATOM 846 O O . GLN A 1 109 ? 11.501 3.815 -13.624 1.00 88.12 109 GLN A O 1
ATOM 851 N N . MET A 1 110 ? 11.073 1.824 -14.568 1.00 89.19 110 MET A N 1
ATOM 852 C CA . MET A 1 110 ? 10.303 1.269 -13.450 1.00 89.19 110 MET A CA 1
ATOM 853 C C . MET A 1 110 ? 11.151 0.445 -12.483 1.00 89.19 110 MET A C 1
ATOM 855 O O . MET A 1 110 ? 10.848 0.388 -11.297 1.00 89.19 110 MET A O 1
ATOM 859 N N . GLY A 1 111 ? 12.225 -0.180 -12.967 1.00 91.75 111 GLY A N 1
ATOM 860 C CA . GLY A 1 111 ? 13.123 -1.011 -12.164 1.00 91.75 111 GLY A CA 1
ATOM 861 C C . GLY A 1 111 ? 13.644 -0.320 -10.900 1.00 91.75 111 GLY A C 1
ATOM 862 O O . GLY A 1 111 ? 13.558 -0.934 -9.838 1.00 91.75 111 GLY A O 1
ATOM 863 N N . PRO A 1 112 ? 14.090 0.954 -10.955 1.00 93.50 112 PRO A N 1
ATOM 864 C CA . PRO A 1 112 ? 14.552 1.669 -9.764 1.00 93.50 112 PRO A CA 1
ATOM 865 C C . PRO A 1 112 ? 13.505 1.781 -8.646 1.00 93.50 112 PRO A C 1
ATOM 867 O O . PRO A 1 112 ? 13.871 1.900 -7.482 1.00 93.50 112 PRO A O 1
ATOM 870 N N . MET A 1 113 ? 12.204 1.708 -8.957 1.00 93.50 113 MET A N 1
ATOM 871 C CA . MET A 1 113 ? 11.151 1.763 -7.935 1.00 93.50 113 MET A CA 1
ATOM 872 C C . MET A 1 113 ? 11.212 0.566 -6.977 1.00 93.50 113 MET A C 1
ATOM 874 O O . MET A 1 113 ? 10.855 0.711 -5.814 1.00 93.50 113 MET A O 1
ATOM 878 N N . LEU A 1 114 ? 11.719 -0.589 -7.421 1.00 94.81 114 LEU A N 1
ATOM 879 C CA . LEU A 1 114 ? 11.894 -1.787 -6.583 1.00 94.81 114 LEU A CA 1
ATOM 880 C C . LEU A 1 114 ? 12.959 -1.6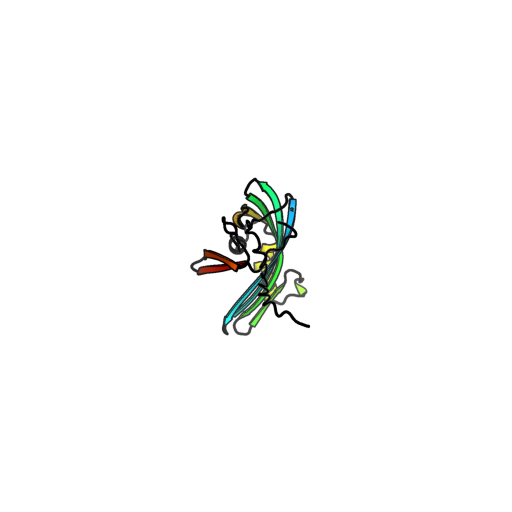00 -5.493 1.00 94.81 114 LEU A C 1
ATOM 882 O O . LEU A 1 114 ? 12.982 -2.335 -4.509 1.00 94.81 114 LEU A O 1
ATOM 886 N N . GLU A 1 115 ? 13.848 -0.622 -5.661 1.00 94.75 115 GLU A N 1
ATOM 887 C CA . GLU A 1 115 ? 14.873 -0.282 -4.673 1.00 94.75 115 GLU A CA 1
ATOM 888 C C . GLU A 1 115 ? 14.353 0.712 -3.626 1.00 94.75 115 GLU A C 1
ATOM 890 O O . GLU A 1 115 ? 14.958 0.857 -2.562 1.00 94.75 115 GLU A O 1
ATOM 895 N N . ALA A 1 116 ? 13.231 1.384 -3.910 1.00 95.50 116 ALA A N 1
ATOM 896 C CA . ALA A 1 116 ? 12.671 2.406 -3.044 1.00 95.50 116 ALA A CA 1
ATOM 897 C C . ALA A 1 116 ? 12.042 1.805 -1.782 1.00 95.50 116 ALA A C 1
ATOM 899 O O . ALA A 1 116 ? 11.301 0.819 -1.806 1.00 95.50 116 ALA A O 1
ATOM 900 N N . VAL A 1 117 ? 12.307 2.470 -0.665 1.00 96.69 117 VAL A N 1
ATOM 901 C CA . VAL A 1 117 ? 11.697 2.208 0.630 1.00 96.69 117 VAL A CA 1
ATOM 902 C C . VAL A 1 117 ? 10.835 3.404 0.999 1.00 96.69 117 VAL A C 1
ATOM 904 O O . VAL A 1 117 ? 11.339 4.517 1.131 1.00 96.69 117 VAL A O 1
ATOM 907 N N . ILE A 1 118 ? 9.537 3.170 1.171 1.00 95.81 118 ILE A N 1
ATOM 908 C CA . ILE A 1 118 ? 8.561 4.198 1.527 1.00 95.81 118 ILE A CA 1
ATOM 909 C C . ILE A 1 118 ? 8.314 4.117 3.029 1.00 95.81 118 ILE A C 1
ATOM 911 O O . ILE A 1 118 ? 7.792 3.119 3.523 1.00 95.81 118 ILE A O 1
ATOM 915 N N . TYR A 1 119 ? 8.643 5.176 3.757 1.00 95.56 119 TYR A N 1
ATOM 916 C CA . TYR A 1 119 ? 8.303 5.312 5.168 1.00 95.56 119 TYR A CA 1
ATOM 917 C C . TYR A 1 119 ? 7.010 6.104 5.285 1.00 95.56 119 TYR A C 1
ATOM 919 O O . TYR A 1 119 ? 6.884 7.180 4.701 1.00 95.56 119 TYR A O 1
ATOM 927 N N . SER A 1 120 ? 6.026 5.576 6.005 1.00 94.25 120 SER A N 1
ATOM 928 C CA . SER A 1 120 ? 4.708 6.203 6.133 1.00 94.25 120 SER A CA 1
ATOM 929 C C . SER A 1 120 ? 4.163 6.084 7.546 1.00 94.25 120 SER A C 1
ATOM 931 O O . SER A 1 120 ? 4.458 5.126 8.262 1.00 94.25 120 SER A O 1
ATOM 933 N N . ASN A 1 121 ? 3.334 7.050 7.926 1.00 93.88 121 ASN A N 1
ATOM 934 C CA . ASN A 1 121 ? 2.479 6.956 9.099 1.00 93.88 121 ASN A CA 1
ATOM 935 C C . ASN A 1 121 ? 1.050 6.639 8.650 1.00 93.88 121 ASN A C 1
ATOM 937 O O . ASN A 1 121 ? 0.575 7.251 7.696 1.00 93.88 121 ASN A O 1
ATOM 941 N N . VAL A 1 122 ? 0.389 5.689 9.309 1.00 93.00 122 VAL A N 1
ATOM 942 C CA . VAL A 1 122 ? -0.984 5.268 9.001 1.00 93.00 122 VAL A CA 1
ATOM 943 C C . VAL A 1 122 ? -1.826 5.332 10.268 1.00 93.00 122 VAL A C 1
ATOM 945 O O . VAL A 1 122 ? -1.457 4.745 11.278 1.00 93.00 122 VAL A O 1
ATOM 948 N N . THR A 1 123 ? -2.968 6.008 10.237 1.00 94.00 123 THR A N 1
ATOM 949 C CA . THR A 1 123 ? -3.886 6.075 11.382 1.00 94.00 123 THR A CA 1
ATOM 950 C C . THR A 1 123 ? -4.717 4.793 11.505 1.00 94.00 123 THR A C 1
ATOM 952 O O . THR A 1 123 ? -4.916 4.060 10.536 1.00 94.00 123 THR A O 1
ATOM 955 N N . THR A 1 124 ? -5.329 4.555 12.667 1.00 93.94 124 THR A N 1
ATOM 956 C CA . THR A 1 124 ? -6.348 3.490 12.830 1.00 93.94 124 THR A CA 1
ATOM 957 C C . THR A 1 124 ? -7.569 3.655 11.911 1.00 93.94 124 THR A C 1
ATOM 959 O O . THR A 1 124 ? -8.328 2.704 11.719 1.00 93.94 124 THR A O 1
ATOM 962 N N . LEU A 1 125 ? -7.766 4.837 11.315 1.00 93.56 125 LEU A N 1
ATOM 963 C CA . LEU A 1 125 ? -8.818 5.113 10.334 1.00 93.56 125 LEU A CA 1
ATOM 964 C C . LEU A 1 125 ? -8.376 4.864 8.884 1.00 93.56 125 LEU A C 1
ATOM 966 O O . LEU A 1 125 ? -9.212 4.972 7.995 1.00 93.56 125 LEU A O 1
ATOM 970 N N . GLY A 1 126 ? -7.116 4.512 8.618 1.00 90.56 126 GLY A N 1
ATOM 971 C CA . GLY A 1 126 ? -6.614 4.259 7.258 1.00 90.56 126 GLY A CA 1
ATOM 972 C C . GLY A 1 126 ? -6.112 5.496 6.507 1.00 90.56 126 GLY A C 1
ATOM 973 O O . GLY A 1 126 ? -5.664 5.386 5.364 1.00 90.56 126 GLY A O 1
ATOM 974 N N . GLU A 1 127 ? -6.122 6.668 7.146 1.00 90.31 127 GLU A N 1
ATOM 975 C CA . GLU A 1 127 ? -5.410 7.843 6.629 1.00 90.31 127 GLU A CA 1
ATOM 976 C C . GLU A 1 127 ? -3.904 7.572 6.676 1.00 90.31 127 GLU A C 1
ATOM 978 O O . GLU A 1 127 ? -3.384 7.271 7.751 1.00 90.31 127 GLU A O 1
ATOM 983 N N . ALA A 1 128 ? -3.214 7.673 5.539 1.00 89.31 128 ALA A N 1
ATOM 984 C CA . ALA A 1 128 ? -1.767 7.531 5.460 1.00 89.31 128 ALA A CA 1
ATOM 985 C C . ALA A 1 128 ? -1.101 8.825 4.991 1.00 89.31 128 ALA A C 1
ATOM 987 O O . ALA A 1 128 ? -1.621 9.554 4.145 1.00 89.31 128 ALA A O 1
ATOM 988 N N . SER A 1 129 ? 0.090 9.076 5.519 1.00 89.88 129 SER A N 1
ATOM 989 C CA . SER A 1 129 ? 0.971 10.157 5.094 1.00 89.88 129 SER A CA 1
ATOM 990 C C . SER A 1 129 ? 2.380 9.622 4.884 1.00 89.88 129 SER A C 1
ATOM 992 O O . SER A 1 129 ? 2.954 9.012 5.794 1.00 89.88 129 SER A O 1
ATOM 994 N N . VAL A 1 130 ? 2.945 9.885 3.708 1.00 92.06 130 VAL A N 1
ATOM 995 C CA . VAL A 1 130 ? 4.343 9.570 3.404 1.00 92.06 130 VAL A CA 1
ATOM 996 C C . VAL A 1 130 ? 5.246 10.476 4.238 1.00 92.06 130 VAL A C 1
ATOM 998 O O . VAL A 1 130 ? 5.084 11.694 4.247 1.00 92.06 130 VAL A O 1
ATOM 1001 N N . VAL A 1 131 ? 6.190 9.871 4.956 1.00 93.12 131 VAL A N 1
ATOM 1002 C CA . VAL A 1 131 ? 7.197 10.565 5.768 1.00 93.12 131 VAL A CA 1
ATOM 1003 C C . VAL A 1 131 ? 8.464 10.794 4.948 1.00 93.12 131 VAL A C 1
ATOM 1005 O O . VAL A 1 131 ? 8.998 11.901 4.932 1.00 93.12 131 VAL A O 1
ATOM 1008 N N . SER A 1 132 ? 8.946 9.757 4.260 1.00 94.75 132 SER A N 1
ATOM 1009 C CA . SER A 1 132 ? 10.120 9.827 3.385 1.00 94.75 132 SER A CA 1
ATOM 1010 C C . SER A 1 132 ? 10.156 8.663 2.392 1.00 94.75 132 SER A C 1
ATOM 1012 O O . SER A 1 132 ? 9.480 7.647 2.570 1.00 94.75 132 SER A O 1
ATOM 1014 N N . ILE A 1 133 ? 10.958 8.819 1.335 1.00 95.50 133 ILE A N 1
ATOM 1015 C CA . ILE A 1 133 ? 11.223 7.793 0.321 1.00 95.50 133 ILE A CA 1
ATOM 1016 C C . ILE A 1 133 ? 12.737 7.710 0.121 1.00 95.50 133 ILE A C 1
ATOM 1018 O O . ILE A 1 133 ? 13.384 8.728 -0.136 1.00 95.50 133 ILE A O 1
ATOM 1022 N N . GLU A 1 134 ? 13.301 6.509 0.244 1.00 96.06 134 GLU A N 1
ATOM 1023 C CA . GLU A 1 134 ? 14.747 6.283 0.170 1.00 96.06 134 GLU A CA 1
ATOM 1024 C C . GLU A 1 134 ? 15.104 5.091 -0.741 1.00 96.06 134 GLU A C 1
ATOM 1026 O O . GLU A 1 134 ? 14.670 3.976 -0.453 1.00 96.06 134 GLU A O 1
ATOM 1031 N N . PRO A 1 135 ? 15.924 5.284 -1.796 1.00 95.06 135 PRO A N 1
ATOM 1032 C CA . PRO A 1 135 ? 16.289 6.577 -2.381 1.00 95.06 135 PRO A CA 1
ATOM 1033 C C . PRO A 1 135 ? 15.064 7.286 -2.982 1.00 95.06 135 PRO A C 1
ATOM 1035 O O . PRO A 1 135 ? 14.049 6.660 -3.268 1.00 95.06 135 PRO A O 1
ATOM 1038 N N . MET A 1 136 ? 15.166 8.597 -3.212 1.00 91.81 136 MET A N 1
ATOM 1039 C CA . MET A 1 136 ? 14.111 9.342 -3.900 1.00 91.81 136 MET A CA 1
ATOM 1040 C C . MET A 1 136 ? 14.051 8.921 -5.375 1.00 91.81 136 MET A C 1
ATOM 1042 O O . MET A 1 136 ? 14.927 9.286 -6.161 1.00 91.81 136 MET A O 1
ATOM 1046 N N . ILE A 1 137 ? 13.016 8.164 -5.746 1.00 92.12 137 ILE A N 1
ATOM 1047 C CA . ILE A 1 137 ? 12.768 7.704 -7.117 1.00 92.12 137 ILE A CA 1
ATOM 1048 C C . ILE A 1 137 ? 11.546 8.438 -7.690 1.00 92.12 137 ILE A C 1
ATOM 1050 O O . ILE A 1 137 ? 10.477 8.412 -7.071 1.00 92.12 137 ILE A O 1
ATOM 1054 N N . PRO A 1 138 ? 11.657 9.076 -8.872 1.00 87.19 138 PRO A N 1
ATOM 1055 C CA . PRO A 1 138 ? 10.522 9.718 -9.528 1.00 87.19 138 PRO A CA 1
ATOM 1056 C C . PRO A 1 138 ? 9.324 8.773 -9.687 1.00 87.19 138 PRO A C 1
ATOM 1058 O O . PRO A 1 138 ? 9.484 7.624 -10.087 1.00 87.19 138 PRO A O 1
ATOM 1061 N N . GLY A 1 139 ? 8.120 9.264 -9.389 1.00 84.81 139 GLY A N 1
ATOM 1062 C CA . GLY A 1 139 ? 6.867 8.510 -9.521 1.00 84.81 139 GLY A CA 1
ATOM 1063 C C . GLY A 1 139 ? 6.504 7.626 -8.322 1.00 84.81 139 GLY A C 1
ATOM 1064 O O . GLY A 1 139 ? 5.330 7.301 -8.168 1.00 84.81 139 GLY A O 1
ATOM 1065 N N . VAL A 1 140 ? 7.444 7.295 -7.426 1.00 88.75 140 VAL A N 1
ATOM 1066 C CA . VAL A 1 140 ? 7.127 6.511 -6.214 1.00 88.75 140 VAL A CA 1
ATOM 1067 C C . VAL A 1 140 ? 6.211 7.285 -5.270 1.00 88.75 140 VAL A C 1
ATOM 1069 O O . VAL A 1 140 ? 5.280 6.705 -4.720 1.00 88.75 140 VAL A O 1
ATOM 1072 N N . GLU A 1 141 ? 6.426 8.592 -5.118 1.00 86.44 141 GLU A N 1
ATOM 1073 C CA . GLU A 1 141 ? 5.580 9.449 -4.278 1.00 86.44 141 GLU A CA 1
ATOM 1074 C C . GLU A 1 141 ? 4.121 9.459 -4.747 1.00 86.44 141 GLU A C 1
ATOM 1076 O O . GLU A 1 141 ? 3.217 9.344 -3.926 1.00 86.44 141 GLU A O 1
ATOM 1081 N N . ASP A 1 142 ? 3.896 9.495 -6.062 1.00 83.75 142 ASP A N 1
ATOM 1082 C CA . ASP A 1 142 ? 2.557 9.488 -6.659 1.00 83.75 142 ASP A CA 1
ATOM 1083 C C . ASP A 1 142 ? 1.819 8.158 -6.465 1.00 83.75 142 ASP A C 1
ATOM 1085 O O . ASP A 1 142 ? 0.591 8.120 -6.399 1.00 83.75 142 ASP A O 1
ATOM 1089 N N . ILE A 1 143 ? 2.559 7.047 -6.429 1.00 82.44 143 ILE A N 1
ATOM 1090 C CA . ILE A 1 143 ? 1.997 5.724 -6.137 1.00 82.44 143 ILE A CA 1
ATOM 1091 C C . ILE A 1 143 ? 1.707 5.626 -4.636 1.00 82.44 143 ILE A C 1
ATOM 1093 O O . ILE A 1 143 ? 0.632 5.184 -4.229 1.00 82.44 143 ILE A O 1
ATOM 1097 N N . ALA A 1 144 ? 2.644 6.086 -3.805 1.00 82.75 144 ALA A N 1
ATOM 1098 C CA . ALA A 1 144 ? 2.524 6.068 -2.355 1.00 82.75 144 ALA A CA 1
ATOM 1099 C C . ALA A 1 144 ? 1.345 6.922 -1.867 1.00 82.75 144 ALA A C 1
ATOM 1101 O O . ALA A 1 144 ? 0.570 6.466 -1.026 1.00 82.75 144 ALA A O 1
ATOM 1102 N N . SER A 1 145 ? 1.141 8.116 -2.429 1.00 77.06 145 SER A N 1
ATOM 1103 C CA . SER A 1 145 ? 0.010 8.988 -2.091 1.00 77.06 145 SER A CA 1
ATOM 1104 C C . SER A 1 145 ? -1.341 8.346 -2.412 1.00 77.06 145 SER A C 1
ATOM 1106 O O . SER A 1 145 ? -2.332 8.625 -1.735 1.00 77.06 145 SER A O 1
ATOM 1108 N N . GLN A 1 146 ? -1.404 7.467 -3.415 1.00 73.00 146 GLN A N 1
ATOM 1109 C CA . GLN A 1 146 ? -2.611 6.746 -3.827 1.00 73.00 146 GLN A CA 1
ATOM 1110 C C . GLN A 1 146 ? -2.879 5.464 -3.024 1.00 73.00 146 GLN A C 1
ATOM 1112 O O . GLN A 1 146 ? -3.962 4.893 -3.146 1.00 73.00 146 GLN A O 1
ATOM 1117 N N . SER A 1 147 ? -1.949 5.033 -2.168 1.00 66.62 147 SER A N 1
ATOM 1118 C CA . SER A 1 147 ? -2.084 3.793 -1.390 1.00 66.62 147 SER A CA 1
ATOM 1119 C C . SER A 1 147 ? -3.165 3.842 -0.296 1.00 66.62 147 SER A C 1
ATOM 1121 O O . SER A 1 147 ? -3.719 2.801 0.063 1.00 66.62 147 SER A O 1
ATOM 1123 N N . SER A 1 148 ? -3.544 5.032 0.191 1.00 65.00 148 SER A N 1
ATOM 1124 C CA . SER A 1 148 ? -4.721 5.215 1.058 1.00 65.00 148 SER A CA 1
ATOM 1125 C C . SER A 1 148 ? -6.009 5.113 0.253 1.00 65.00 148 SER A C 1
ATOM 1127 O O . SER A 1 148 ? -6.605 6.115 -0.145 1.00 65.00 148 SER A O 1
ATOM 1129 N N . ILE A 1 149 ? -6.442 3.879 0.014 1.00 67.69 149 ILE A N 1
ATOM 1130 C CA . ILE A 1 149 ? -7.646 3.609 -0.771 1.00 67.69 149 ILE A CA 1
ATOM 1131 C C . ILE A 1 149 ? -8.895 3.891 0.072 1.00 67.69 149 ILE A C 1
ATOM 1133 O O . ILE A 1 149 ? -9.843 4.473 -0.439 1.00 67.69 149 ILE A O 1
ATOM 1137 N N . VAL A 1 150 ? -8.904 3.563 1.370 1.00 83.44 150 VAL A N 1
ATOM 1138 C CA . VAL A 1 150 ? -10.095 3.689 2.229 1.00 83.44 150 VAL A CA 1
ATOM 1139 C C . VAL A 1 150 ? -9.775 4.441 3.517 1.00 83.44 150 VAL A C 1
ATOM 1141 O O . VAL A 1 150 ? -8.869 4.054 4.249 1.00 83.44 150 VAL A O 1
ATOM 1144 N N . VAL A 1 151 ? -10.584 5.456 3.831 1.00 90.06 151 VAL A N 1
ATOM 1145 C CA . VAL A 1 151 ? -10.658 6.060 5.168 1.00 90.06 151 VAL A CA 1
ATOM 1146 C C . VAL A 1 151 ? -11.943 5.582 5.841 1.00 90.06 151 VAL A C 1
ATOM 1148 O O . VAL A 1 151 ? -13.043 5.782 5.317 1.00 90.06 151 VAL A O 1
ATOM 1151 N N . TYR A 1 152 ? -11.811 4.898 6.976 1.00 92.31 152 TYR A N 1
ATOM 1152 C CA . TYR A 1 152 ? -12.927 4.322 7.720 1.00 92.31 152 TYR A CA 1
ATOM 1153 C C . TYR A 1 152 ? -13.734 5.399 8.466 1.00 92.31 152 TYR A C 1
ATOM 1155 O O . TYR A 1 152 ? -13.170 6.381 8.955 1.00 92.31 152 TYR A O 1
ATOM 1163 N N . PRO A 1 153 ? -15.060 5.224 8.610 1.00 93.75 153 PRO A N 1
ATOM 1164 C CA . PRO A 1 153 ? -15.897 6.175 9.326 1.00 93.75 153 PRO A CA 1
ATOM 1165 C C . PRO A 1 153 ? -15.592 6.162 10.828 1.00 93.75 153 PRO A C 1
ATOM 1167 O O . PRO A 1 153 ? -15.309 5.124 11.435 1.00 93.75 153 PRO A O 1
ATOM 1170 N N . LYS A 1 154 ? -15.694 7.334 11.463 1.00 94.06 154 LYS A N 1
ATOM 1171 C CA . LYS A 1 154 ? -15.530 7.463 12.920 1.00 94.06 154 LYS A CA 1
ATOM 1172 C C . LYS A 1 154 ? -16.667 6.785 13.683 1.00 94.06 154 LYS A C 1
ATOM 1174 O O . LYS A 1 154 ? -16.422 6.224 14.748 1.00 94.06 154 LYS A O 1
ATOM 1179 N N . GLU A 1 155 ? -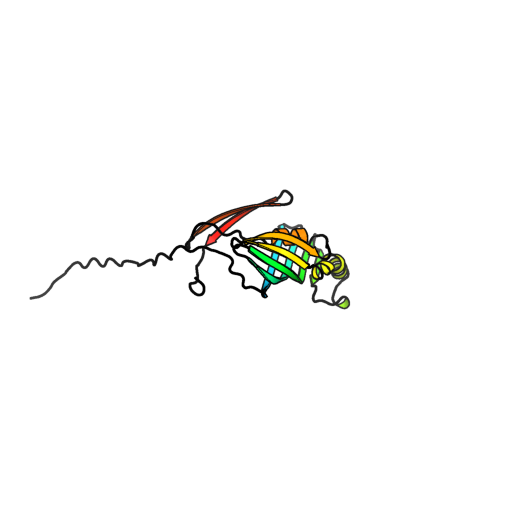17.871 6.820 13.123 1.00 93.81 155 GLU A N 1
ATOM 1180 C CA . GLU A 1 155 ? -19.078 6.225 13.691 1.00 93.81 155 GLU A CA 1
ATOM 1181 C C . GLU A 1 155 ? -19.161 4.717 13.432 1.00 93.81 155 GLU A C 1
ATOM 1183 O O . GLU A 1 155 ? -18.559 4.190 12.494 1.00 93.81 155 GLU A O 1
ATOM 1188 N N . ALA A 1 156 ? -19.930 4.023 14.272 1.00 93.88 156 ALA A N 1
ATOM 1189 C CA . ALA A 1 156 ? -20.177 2.600 14.105 1.00 93.88 156 ALA A CA 1
ATOM 1190 C C . ALA A 1 156 ? -21.062 2.337 12.880 1.00 93.88 156 ALA A C 1
ATOM 1192 O O . ALA A 1 156 ? -22.046 3.036 12.633 1.00 93.88 156 ALA A O 1
ATOM 1193 N N . VAL A 1 157 ? -20.731 1.289 12.134 1.00 93.50 157 VAL A N 1
ATOM 1194 C CA . VAL A 1 157 ? -21.430 0.892 10.913 1.00 93.50 157 VAL A CA 1
ATOM 1195 C C . VAL A 1 157 ? -21.990 -0.515 11.030 1.00 93.50 157 VAL A C 1
ATOM 1197 O O . VAL A 1 157 ? -21.503 -1.346 11.793 1.00 93.50 157 VAL A O 1
ATOM 1200 N N . LYS A 1 158 ? -23.028 -0.785 10.247 1.00 93.12 158 LYS A N 1
ATOM 1201 C CA . LYS A 1 158 ? -23.651 -2.102 10.092 1.00 93.12 158 LYS A CA 1
ATOM 1202 C C . LYS A 1 158 ? -23.654 -2.482 8.616 1.00 93.12 158 LYS A C 1
ATOM 1204 O O . LYS A 1 158 ? -23.384 -1.645 7.759 1.00 93.12 158 LYS A O 1
ATOM 1209 N N . VAL A 1 159 ? -24.004 -3.725 8.302 1.00 92.69 159 VAL A N 1
ATOM 1210 C CA . VAL A 1 159 ? -24.230 -4.133 6.907 1.00 92.69 159 VAL A CA 1
ATOM 1211 C C . VAL A 1 159 ? -25.258 -3.206 6.247 1.00 92.69 159 VAL A C 1
ATOM 1213 O O . VAL A 1 159 ? -26.302 -2.902 6.825 1.00 92.69 159 VAL A O 1
ATOM 1216 N N . GLY A 1 160 ? -24.925 -2.717 5.055 1.00 93.00 160 GLY A N 1
ATOM 1217 C CA . GLY A 1 160 ? -25.681 -1.717 4.305 1.00 93.00 160 GLY A CA 1
ATOM 1218 C C . GLY A 1 160 ? -25.358 -0.260 4.651 1.00 93.00 160 GLY A C 1
ATOM 1219 O O . GLY A 1 160 ? -25.819 0.629 3.941 1.00 93.00 160 GLY A O 1
ATOM 1220 N N . SER A 1 161 ? -24.569 0.021 5.697 1.00 95.25 161 SER A N 1
ATOM 1221 C CA . SER A 1 161 ? -24.056 1.375 5.937 1.00 95.25 161 SER A CA 1
ATOM 1222 C C . SER A 1 161 ? -23.178 1.824 4.774 1.00 95.25 161 SER A C 1
ATOM 1224 O O . SER A 1 161 ? -22.387 1.041 4.243 1.00 95.25 161 SER A O 1
ATOM 1226 N N . THR A 1 162 ? -23.280 3.106 4.433 1.00 95.44 162 THR A N 1
ATOM 1227 C CA . THR A 1 162 ? -22.485 3.728 3.378 1.00 95.44 162 THR A CA 1
ATOM 1228 C C . THR A 1 162 ? -21.767 4.963 3.883 1.00 95.44 162 THR A C 1
ATOM 1230 O O . THR A 1 162 ? -22.313 5.696 4.707 1.00 95.44 162 THR A O 1
ATOM 1233 N N . TRP A 1 163 ? -20.586 5.239 3.345 1.00 94.88 163 TRP A N 1
ATOM 1234 C CA . TRP A 1 163 ? -19.906 6.515 3.542 1.00 94.88 163 TRP A CA 1
ATOM 1235 C C . TRP A 1 163 ? -19.173 6.917 2.271 1.00 94.88 163 TRP A C 1
ATOM 1237 O O . TRP A 1 163 ? -18.877 6.084 1.413 1.00 94.88 163 TRP A O 1
ATOM 1247 N N . THR A 1 164 ? -18.909 8.211 2.147 1.00 92.50 164 THR A N 1
ATOM 1248 C CA . THR A 1 164 ? -18.228 8.775 0.988 1.00 92.50 164 THR A CA 1
ATOM 1249 C C . THR A 1 164 ? -16.878 9.338 1.376 1.00 92.50 164 THR A C 1
ATOM 1251 O O . THR A 1 164 ? -16.707 9.868 2.473 1.00 92.50 164 THR A O 1
ATOM 1254 N N . MET A 1 165 ? -15.945 9.281 0.439 1.00 87.62 165 MET A N 1
ATOM 1255 C CA . MET A 1 165 ? -14.662 9.964 0.517 1.00 87.62 165 MET A CA 1
ATOM 1256 C C . MET A 1 165 ? -14.436 10.682 -0.809 1.00 87.62 165 MET A C 1
ATOM 1258 O O . MET A 1 165 ? -14.720 10.119 -1.861 1.00 87.62 165 MET A O 1
ATOM 1262 N N . SER A 1 166 ? -13.917 11.902 -0.764 1.00 87.19 166 SER A N 1
ATOM 1263 C CA . SER A 1 166 ? -13.481 12.624 -1.958 1.00 87.19 166 SER A CA 1
ATOM 1264 C C . SER A 1 166 ? -11.987 12.873 -1.856 1.00 87.19 166 SER A C 1
ATOM 1266 O O . SER A 1 166 ? -11.502 13.282 -0.801 1.00 87.19 166 SER A O 1
ATOM 1268 N N . LYS A 1 167 ? -11.267 12.651 -2.950 1.00 82.00 167 LYS A N 1
ATOM 1269 C CA . LYS A 1 167 ? -9.845 12.960 -3.065 1.00 82.00 167 LYS A CA 1
ATOM 1270 C C . LYS A 1 167 ? -9.625 13.826 -4.293 1.00 82.00 167 LYS A C 1
ATOM 1272 O O . LYS A 1 167 ? -10.203 13.568 -5.346 1.00 82.00 167 LYS A O 1
ATOM 1277 N N . GLU A 1 168 ? -8.801 14.852 -4.154 1.00 83.31 168 GLU A N 1
ATOM 1278 C CA . GLU A 1 168 ? -8.379 15.694 -5.266 1.00 83.31 168 GLU A CA 1
ATOM 1279 C C . GLU A 1 168 ? -6.875 15.533 -5.446 1.00 83.31 168 GLU A C 1
ATOM 1281 O O . GLU A 1 168 ? -6.103 15.766 -4.518 1.00 83.31 168 GLU A O 1
ATOM 1286 N N . GLU A 1 169 ? -6.457 15.080 -6.623 1.00 74.62 169 GLU A N 1
ATOM 1287 C CA . GLU A 1 169 ? -5.055 14.799 -6.904 1.00 74.62 169 GLU A CA 1
ATOM 1288 C C . GLU A 1 169 ? -4.754 15.116 -8.366 1.00 74.62 169 GLU A C 1
ATOM 1290 O O . GLU A 1 169 ? -5.446 14.656 -9.273 1.00 74.62 169 GLU A O 1
ATOM 1295 N N . LYS A 1 170 ? -3.739 15.957 -8.601 1.00 75.56 170 LYS A N 1
ATOM 1296 C CA . LYS A 1 170 ? -3.299 16.378 -9.946 1.00 75.56 170 LYS A CA 1
ATOM 1297 C C . LYS A 1 170 ? -4.435 16.883 -10.855 1.00 75.56 170 LYS A C 1
ATOM 1299 O O . LYS A 1 170 ? -4.446 16.622 -12.054 1.00 75.56 170 LYS A O 1
ATOM 1304 N N . GLY A 1 171 ? -5.393 17.617 -10.282 1.00 79.44 171 GLY A N 1
ATOM 1305 C CA . GLY A 1 171 ? -6.539 18.173 -11.013 1.00 79.44 171 GLY A CA 1
ATOM 1306 C C . GLY A 1 171 ? -7.642 17.160 -11.339 1.00 79.44 171 GLY A C 1
ATOM 1307 O O . GLY A 1 171 ? -8.608 17.513 -12.012 1.00 79.44 171 GLY A O 1
ATOM 1308 N N . MET A 1 172 ? -7.529 15.919 -10.858 1.00 80.50 172 MET A N 1
ATOM 1309 C CA . MET A 1 172 ? -8.599 14.928 -10.899 1.00 80.50 172 MET A CA 1
ATOM 1310 C C . MET A 1 172 ? -9.318 14.893 -9.554 1.00 80.50 172 MET A C 1
ATOM 1312 O O . MET A 1 172 ? -8.687 14.754 -8.506 1.00 80.50 172 MET A O 1
ATOM 1316 N N . LYS A 1 173 ? -10.649 14.976 -9.591 1.00 86.19 173 LYS A N 1
ATOM 1317 C CA . LYS A 1 173 ? -11.499 14.721 -8.429 1.00 86.19 173 LYS A CA 1
ATOM 1318 C C . LYS A 1 173 ? -12.012 13.286 -8.487 1.00 86.19 173 LYS A C 1
ATOM 1320 O O . LYS A 1 173 ? -12.697 12.911 -9.436 1.00 86.19 173 LYS A O 1
ATOM 1325 N N . MET A 1 174 ? -11.692 12.506 -7.465 1.00 84.06 174 MET A N 1
ATOM 1326 C CA . MET A 1 174 ? -12.138 11.130 -7.287 1.00 84.06 174 MET A CA 1
ATOM 1327 C C . MET A 1 174 ? -13.144 11.079 -6.139 1.00 84.06 174 MET A C 1
ATOM 1329 O O . MET A 1 174 ? -12.809 11.418 -5.005 1.00 84.06 174 MET A O 1
ATOM 1333 N N . ASP A 1 175 ? -14.372 10.663 -6.434 1.00 88.19 175 ASP A N 1
ATOM 1334 C CA . ASP A 1 175 ? -15.437 10.480 -5.449 1.00 88.19 175 ASP A CA 1
ATOM 1335 C C . ASP A 1 175 ? -15.673 8.975 -5.238 1.00 88.19 175 ASP A C 1
ATOM 1337 O O . ASP A 1 175 ? -15.982 8.241 -6.176 1.00 88.19 175 ASP A O 1
ATOM 1341 N N . PHE A 1 176 ? -15.521 8.515 -3.998 1.00 88.88 176 PHE A N 1
ATOM 1342 C CA . PHE A 1 176 ? -15.665 7.119 -3.593 1.00 88.88 176 PHE A CA 1
ATOM 1343 C C . PHE A 1 176 ? -16.929 6.944 -2.751 1.00 88.88 176 PHE A C 1
ATOM 1345 O O . PHE A 1 176 ? -17.176 7.725 -1.830 1.00 88.88 176 PHE A O 1
ATOM 1352 N N . LEU A 1 177 ? -17.698 5.890 -3.028 1.00 92.75 177 LEU A N 1
ATOM 1353 C CA . LEU A 1 177 ? -18.829 5.447 -2.212 1.00 92.75 177 LEU A CA 1
ATOM 1354 C C . LEU A 1 177 ? -18.545 4.039 -1.687 1.00 92.75 177 LEU A C 1
ATOM 1356 O O . LEU A 1 177 ? -18.534 3.071 -2.446 1.00 92.75 177 LEU A O 1
ATOM 1360 N N . TYR A 1 178 ? -18.359 3.926 -0.379 1.00 93.19 178 TYR A N 1
ATOM 1361 C CA . TYR A 1 178 ? -18.167 2.656 0.307 1.00 93.19 178 TYR A CA 1
ATOM 1362 C C . TYR A 1 178 ? -19.495 2.128 0.832 1.00 93.19 178 TYR A C 1
ATOM 1364 O O . TYR A 1 178 ? -20.316 2.899 1.322 1.00 93.19 178 TYR A O 1
ATOM 1372 N N . THR A 1 179 ? -19.702 0.811 0.749 1.00 94.50 179 THR A N 1
ATOM 1373 C CA . THR A 1 179 ? -20.869 0.113 1.311 1.00 94.50 179 THR A CA 1
ATOM 1374 C C . THR A 1 179 ? -20.404 -1.110 2.092 1.00 94.50 179 THR A C 1
ATOM 1376 O O . THR A 1 179 ? -19.676 -1.945 1.556 1.00 94.50 179 THR A O 1
ATOM 1379 N N . VAL A 1 180 ? -20.840 -1.250 3.346 1.00 92.69 18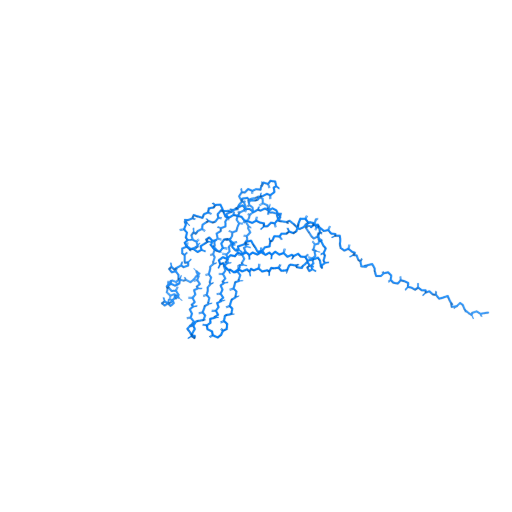0 VAL A N 1
ATOM 1380 C CA . VAL A 1 180 ? -20.561 -2.455 4.141 1.00 92.69 180 VAL A CA 1
ATOM 1381 C C . VAL A 1 180 ? -21.391 -3.618 3.600 1.00 92.69 180 VAL A C 1
ATOM 1383 O O . VAL A 1 180 ? -22.596 -3.671 3.826 1.00 92.69 180 VAL A O 1
ATOM 1386 N N . GLN A 1 181 ? -20.756 -4.570 2.920 1.00 91.69 181 GLN A N 1
ATOM 1387 C CA . GLN A 1 181 ? -21.448 -5.758 2.402 1.00 91.69 181 GLN A CA 1
ATOM 1388 C C . GLN A 1 181 ? -21.638 -6.848 3.465 1.00 91.69 181 GLN A C 1
ATOM 1390 O O . GLN A 1 181 ? -22.675 -7.504 3.515 1.00 91.69 181 GLN A O 1
ATOM 1395 N N . SER A 1 182 ? -20.649 -7.039 4.336 1.00 89.81 182 SER A N 1
ATOM 1396 C CA . SER A 1 182 ? -20.671 -8.063 5.383 1.00 89.81 182 SER A CA 1
ATOM 1397 C C . SER A 1 182 ? -19.709 -7.704 6.511 1.00 89.81 182 SER A C 1
ATOM 1399 O O . SER A 1 182 ? -18.672 -7.097 6.256 1.00 89.81 182 SER A O 1
ATOM 1401 N N . ILE A 1 183 ? -20.014 -8.136 7.735 1.00 86.50 183 ILE A N 1
ATOM 1402 C CA . ILE A 1 183 ? -19.095 -8.098 8.882 1.00 86.50 183 ILE A CA 1
ATOM 1403 C C . ILE A 1 183 ? -18.945 -9.538 9.385 1.00 86.50 183 ILE A C 1
ATOM 1405 O O . ILE A 1 183 ? -19.940 -10.186 9.717 1.00 86.50 183 ILE A O 1
ATOM 1409 N N . LEU A 1 184 ? -17.719 -10.059 9.407 1.00 84.62 184 LEU A N 1
ATOM 1410 C CA . LEU A 1 184 ? -17.425 -11.412 9.885 1.00 84.62 184 LEU A CA 1
ATOM 1411 C C . LEU A 1 184 ? -17.035 -11.351 11.366 1.00 84.62 184 LEU A C 1
ATOM 1413 O O . LEU A 1 184 ? -16.248 -10.499 11.762 1.00 84.62 184 LEU A O 1
ATOM 1417 N N . LYS A 1 185 ? -17.593 -12.245 12.188 1.00 69.69 185 LYS A N 1
ATOM 1418 C CA . LYS A 1 185 ? -17.401 -12.242 13.651 1.00 69.69 185 LYS A CA 1
ATOM 1419 C C . LYS A 1 185 ? -16.040 -12.756 14.120 1.00 69.69 185 LYS A C 1
ATOM 1421 O O . LYS A 1 185 ? -15.766 -12.671 15.308 1.00 69.69 185 LYS A O 1
ATOM 1426 N N . GLU A 1 186 ? -15.214 -13.307 13.234 1.00 60.34 186 GLU A N 1
ATOM 1427 C CA . GLU A 1 186 ? -13.976 -13.978 13.650 1.00 60.34 186 GLU A CA 1
ATOM 1428 C C . GLU A 1 186 ? -12.937 -13.034 14.275 1.00 60.34 186 GLU A C 1
ATOM 1430 O O . GLU A 1 186 ? -12.051 -13.527 14.955 1.00 60.34 186 GLU A O 1
ATOM 1435 N N . ASN A 1 187 ? -13.083 -11.709 14.133 1.00 47.81 187 ASN A N 1
ATOM 1436 C CA . ASN A 1 187 ? -12.156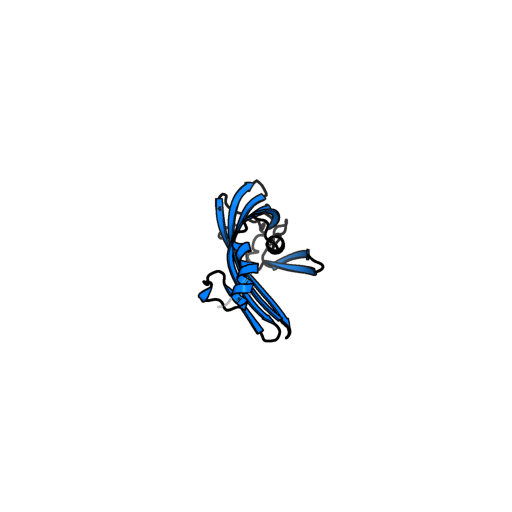 -10.712 14.686 1.00 47.81 187 ASN A CA 1
ATOM 1437 C C . ASN A 1 187 ? -12.858 -9.433 15.212 1.00 47.81 187 ASN A C 1
ATOM 1439 O O . ASN A 1 187 ? -12.288 -8.348 15.097 1.00 47.81 187 ASN A O 1
ATOM 1443 N N . VAL A 1 188 ? -14.103 -9.530 15.711 1.00 44.12 188 VAL A N 1
ATOM 1444 C CA . VAL A 1 188 ? -14.788 -8.402 16.397 1.00 44.12 188 VAL A CA 1
ATOM 1445 C C . VAL A 1 188 ? -14.434 -8.391 17.877 1.00 44.12 188 VAL A C 1
ATOM 1447 O O . VAL A 1 188 ? -14.536 -9.475 18.494 1.00 44.12 188 VAL A O 1
#

pLDDT: mean 85.34, std 15.43, range [37.31, 97.31]

Secondary structure (DSSP, 8-state):
------------------PPPB-----PPTT-EEEEEEEEEEE-GGGEEEEEEEEEEEEEEEE-SSEEEEEEEEEEEEEEEEETTEEEEEETTS-GGGS-HHHHHHHHHHGGGGG-EEEEEEETTS-EEEEEEES--TTHHHHHHH-------SS-B-TT-EEEEEEEETTEEEEEEEE-----GGG-

Solvent-accessible surface area (backbone atoms only — not comparable to full-atom values): 11167 Å² total; per-residue (Å²): 130,90,78,87,84,78,87,77,80,78,78,78,74,76,76,71,74,72,67,71,65,42,72,58,59,63,81,79,56,68,72,39,73,47,79,46,78,48,76,50,77,47,77,66,64,96,54,30,39,38,42,35,40,38,33,32,41,35,35,24,77,38,68,51,100,61,36,31,36,33,42,34,33,44,76,42,46,34,38,43,34,40,48,78,87,45,79,41,49,37,50,69,88,55,55,76,90,77,38,53,78,60,20,48,54,45,40,70,70,54,50,62,50,52,67,26,37,38,32,31,42,32,34,34,40,34,52,60,45,81,74,48,55,45,61,82,48,90,66,49,62,66,54,57,69,58,64,55,78,55,72,49,60,92,59,63,42,34,70,73,38,68,53,75,50,76,49,78,57,96,92,43,79,46,79,44,78,48,65,37,83,73,82,73,75,93,83,112

Sequence (188 aa):
MKKLVLFFLVISVNMS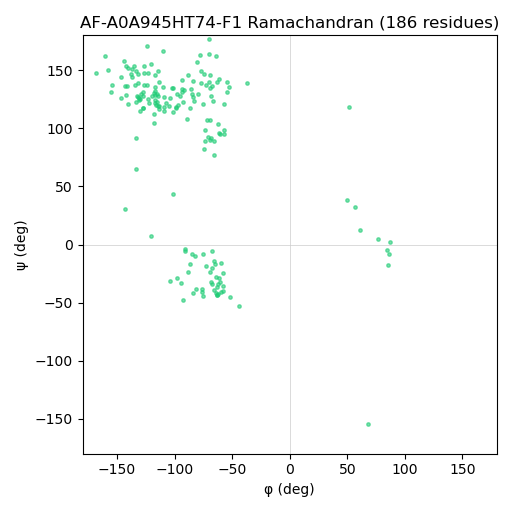VAQEAVLLRLNYENNATYSTKMIVSQEMGAMMSMEMSMDMEMEVTAVKNENYDTKTKFTKMSMEMLQGGNLMSFDSSKSDDELDATGKMMKTQMGPMLEAVIYSNVTTLGEASVVSIEPMIPGVEDIASQSSIVVYPKEAVKVGSTWTMSKEEKGMKMDFLYTVQSILKENV

Radius of gyration: 24.27 Å; Cα contacts (8 Å, |Δi|>4): 328; chains: 1; bounding box: 85×53×52 Å